Protein AF-A0A7C3CR47-F1 (afdb_monomer_lite)

Radius of gyration: 28.61 Å; chains: 1; bounding box: 60×36×91 Å

pLDDT: mean 72.17, std 20.51, range [34.38, 95.25]

Foldseek 3Di:
DDPVVLLQQDALVLLCVVVVHDADPQQFACDPLDDDPDGQKHADRVNSWIAGCDPPGPCHPHIAHPLNSQLSNVVVVPDPPVVSSVVSVVVSVVSSDVPQGDRDDVDDDDDDDDVCVCVVVVLVVVVLVVQLVVCVVDPVNVVVCVVVVHDSVPFSKGWAQVVLQVDPPPDVSSVVPVPDPPPQDHGFIFHDDPPDTDTPDPVVVVVVVVVVVVVVVPDDDD

Secondary structure (DSSP, 8-state):
--HHHHHHH--HHHHHHHTT----TTSEE--TTS--SS--EEEETTTTEEEE--TTSTTTTSPEEHHHHHHHHTTGGGS-HHHHHHHHHHHHHHHS-TTT-----TT------SSHHHHHHHHHHHHHHHHHHHHHH-HHHHHHHHHTT--TTTS----B-SGGGT-S---HHHHHHHSSS----SSEE--EETTEE--EESHHHHHHHHHHHHHHTTPPP-

Structure (mmCIF, N/CA/C/O backbone):
data_AF-A0A7C3CR47-F1
#
_entry.id   AF-A0A7C3CR47-F1
#
loop_
_atom_site.group_PDB
_atom_site.id
_atom_site.type_symbol
_atom_site.label_atom_id
_atom_site.label_alt_id
_atom_site.label_comp_id
_atom_site.label_asym_id
_atom_site.label_entity_id
_atom_site.label_seq_id
_atom_site.pdbx_PDB_ins_code
_atom_site.Cartn_x
_atom_site.Car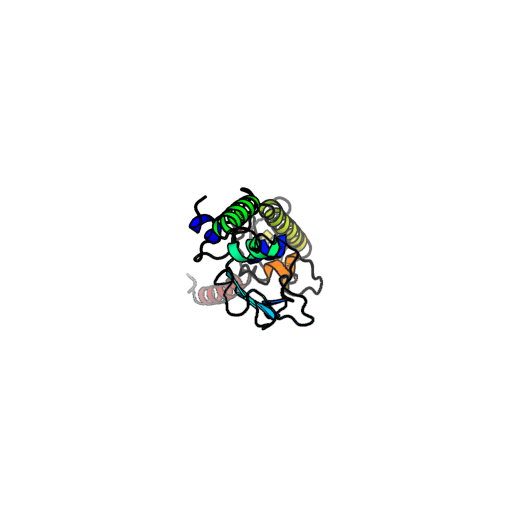tn_y
_atom_site.Cartn_z
_atom_site.occupancy
_atom_site.B_iso_or_equiv
_atom_site.auth_seq_id
_atom_site.auth_comp_id
_atom_site.auth_asym_id
_atom_site.auth_atom_id
_atom_site.pdbx_PDB_model_num
ATOM 1 N N . MET A 1 1 ? 18.722 14.048 6.060 1.00 67.50 1 MET A N 1
ATOM 2 C CA . MET A 1 1 ? 18.036 12.795 5.708 1.00 67.50 1 MET A CA 1
ATOM 3 C C . MET A 1 1 ? 18.932 11.926 4.851 1.00 67.50 1 MET A C 1
ATOM 5 O O . MET A 1 1 ? 19.177 12.277 3.690 1.00 67.50 1 MET A O 1
ATOM 9 N N . GLU A 1 2 ? 19.438 10.852 5.448 1.00 82.94 2 GLU A N 1
ATOM 10 C CA . GLU A 1 2 ? 20.172 9.770 4.785 1.00 82.94 2 GLU A CA 1
ATOM 11 C C . GLU A 1 2 ? 19.207 8.847 4.007 1.00 82.94 2 GLU A C 1
ATOM 13 O O . GLU A 1 2 ? 17.996 8.867 4.228 1.00 82.94 2 GLU A O 1
ATOM 18 N N . ILE A 1 3 ? 19.715 8.031 3.076 1.00 83.94 3 ILE A N 1
ATOM 19 C CA . ILE A 1 3 ? 18.892 7.137 2.237 1.00 83.94 3 ILE A CA 1
ATOM 20 C C . ILE A 1 3 ? 18.102 6.131 3.090 1.00 83.94 3 ILE A C 1
ATOM 22 O O . ILE A 1 3 ? 16.948 5.838 2.775 1.00 83.94 3 ILE A O 1
ATOM 26 N N . GLN A 1 4 ? 18.696 5.618 4.171 1.00 85.62 4 GLN A N 1
ATOM 27 C CA . GLN A 1 4 ? 18.036 4.673 5.078 1.00 85.62 4 GLN A CA 1
ATOM 28 C C . GLN A 1 4 ? 16.835 5.309 5.790 1.00 85.62 4 GLN A C 1
ATOM 30 O O . GLN A 1 4 ? 15.751 4.731 5.806 1.00 85.62 4 GLN A O 1
ATOM 35 N N . GLU A 1 5 ? 16.997 6.534 6.288 1.00 84.75 5 GLU A N 1
ATOM 36 C CA . GLU A 1 5 ? 15.933 7.289 6.960 1.00 84.75 5 GLU A CA 1
ATOM 37 C C . GLU A 1 5 ? 14.760 7.570 6.012 1.00 84.75 5 GLU A C 1
ATOM 39 O O . GLU A 1 5 ? 13.598 7.463 6.396 1.00 84.75 5 GLU A O 1
ATOM 44 N N . ILE A 1 6 ? 15.049 7.880 4.743 1.00 85.31 6 ILE A N 1
ATOM 45 C CA . ILE A 1 6 ? 14.014 8.086 3.718 1.00 85.31 6 ILE A CA 1
ATOM 46 C C . ILE A 1 6 ? 13.200 6.808 3.520 1.00 85.31 6 ILE A C 1
ATOM 48 O O . ILE A 1 6 ? 11.976 6.881 3.467 1.00 85.31 6 ILE A O 1
ATOM 52 N N . LYS A 1 7 ? 13.851 5.641 3.447 1.00 83.75 7 LYS A N 1
ATOM 53 C CA . LYS A 1 7 ? 13.156 4.353 3.284 1.00 83.75 7 LYS A CA 1
ATOM 54 C C . LYS A 1 7 ? 12.318 3.962 4.508 1.00 83.75 7 LYS A C 1
ATOM 56 O O . LYS A 1 7 ? 11.315 3.279 4.342 1.00 83.75 7 LYS A O 1
ATOM 61 N N . GLN A 1 8 ? 12.706 4.387 5.711 1.00 85.56 8 GLN A N 1
ATOM 62 C CA . GLN A 1 8 ? 11.933 4.151 6.938 1.00 85.56 8 GLN A CA 1
ATOM 63 C C . GLN A 1 8 ? 10.713 5.074 7.044 1.00 85.56 8 GLN A C 1
ATOM 65 O O . GLN A 1 8 ? 9.645 4.658 7.485 1.00 85.56 8 GLN A O 1
ATOM 70 N N . CYS A 1 9 ? 10.866 6.328 6.625 1.00 86.25 9 CYS A N 1
ATOM 71 C CA . CYS A 1 9 ? 9.808 7.331 6.684 1.00 86.25 9 CYS A CA 1
ATOM 72 C C . CYS A 1 9 ? 8.795 7.200 5.537 1.00 86.25 9 CYS A C 1
ATOM 74 O O . CYS A 1 9 ? 7.604 7.448 5.726 1.00 86.25 9 CYS A O 1
ATOM 76 N N . LEU A 1 10 ? 9.253 6.838 4.338 1.00 88.19 10 LEU A N 1
ATOM 77 C CA . LEU A 1 10 ? 8.426 6.821 3.139 1.00 88.19 10 LEU A CA 1
ATOM 78 C C . LEU A 1 10 ? 7.853 5.428 2.885 1.00 88.19 10 LEU A C 1
ATOM 80 O O . LEU A 1 10 ? 8.532 4.526 2.396 1.00 88.19 10 LEU A O 1
ATOM 84 N N . THR A 1 11 ? 6.562 5.268 3.160 1.00 91.06 11 THR A N 1
ATOM 85 C CA . THR A 1 11 ? 5.857 4.018 2.864 1.00 91.06 11 THR A CA 1
ATOM 86 C C . THR A 1 11 ? 5.361 3.977 1.422 1.00 91.06 11 THR A C 1
ATOM 88 O O . THR A 1 11 ? 4.952 4.989 0.849 1.00 91.06 11 THR A O 1
ATOM 91 N N . MET A 1 12 ? 5.284 2.771 0.849 1.00 91.69 12 MET A N 1
ATOM 92 C CA . MET A 1 12 ? 4.697 2.572 -0.484 1.00 91.69 12 MET A CA 1
ATOM 93 C C . MET A 1 12 ? 3.240 3.068 -0.565 1.00 91.69 12 MET A C 1
ATOM 95 O O . MET A 1 12 ? 2.808 3.566 -1.598 1.00 91.69 12 MET A O 1
ATOM 99 N N . ALA A 1 13 ? 2.477 2.990 0.531 1.00 90.00 13 ALA A N 1
ATOM 100 C CA . ALA A 1 13 ? 1.103 3.491 0.577 1.00 90.00 13 ALA A CA 1
ATOM 101 C C . ALA A 1 13 ? 1.021 5.014 0.374 1.00 90.00 13 ALA A C 1
ATOM 103 O O . ALA A 1 13 ? 0.142 5.481 -0.349 1.00 90.00 13 ALA A O 1
ATOM 104 N N . MET A 1 14 ? 1.945 5.777 0.968 1.00 90.25 14 MET A N 1
ATOM 105 C CA . MET A 1 14 ? 2.011 7.232 0.787 1.00 90.25 14 MET A CA 1
ATOM 106 C C . MET A 1 14 ? 2.329 7.600 -0.658 1.00 90.25 14 MET A C 1
ATOM 108 O O . MET A 1 14 ? 1.690 8.484 -1.221 1.00 90.25 14 MET A O 1
ATOM 112 N N . VAL A 1 15 ? 3.275 6.888 -1.272 1.00 91.81 15 VAL A N 1
ATOM 113 C CA . VAL A 1 15 ? 3.660 7.126 -2.667 1.00 91.81 15 VAL A CA 1
ATOM 114 C C . VAL A 1 15 ? 2.510 6.812 -3.619 1.00 91.81 15 VAL A C 1
ATOM 116 O O . VAL A 1 15 ? 2.176 7.636 -4.464 1.00 91.81 15 VAL A O 1
ATOM 119 N N . LEU A 1 16 ? 1.833 5.674 -3.442 1.00 92.12 16 LEU A N 1
ATOM 120 C CA . LEU A 1 16 ? 0.652 5.343 -4.244 1.00 92.12 16 LEU A CA 1
ATOM 121 C C . LEU A 1 16 ? -0.457 6.390 -4.084 1.00 92.12 16 LEU A C 1
ATOM 123 O O . LEU A 1 16 ? -1.048 6.805 -5.078 1.00 92.12 16 LEU A O 1
ATOM 127 N N . HIS A 1 17 ? -0.701 6.862 -2.858 1.00 90.19 17 HIS A N 1
ATOM 128 C CA . HIS A 1 17 ? -1.682 7.913 -2.599 1.00 90.19 17 HIS A CA 1
ATOM 129 C C . HIS A 1 17 ? -1.316 9.236 -3.286 1.00 90.19 17 HIS A C 1
ATOM 131 O O . HIS A 1 17 ? -2.188 9.865 -3.881 1.00 90.19 17 HIS A O 1
ATOM 137 N N . TYR A 1 18 ? -0.040 9.634 -3.249 1.00 90.56 18 TYR A N 1
ATOM 138 C CA . TYR A 1 18 ? 0.451 10.843 -3.916 1.00 90.56 18 TYR A CA 1
ATOM 139 C C . TYR A 1 18 ? 0.194 10.812 -5.427 1.00 90.56 18 TYR A C 1
ATOM 141 O O . TYR A 1 18 ? -0.281 11.793 -5.992 1.00 90.56 18 TYR A O 1
ATOM 149 N N . TYR A 1 19 ? 0.427 9.663 -6.062 1.00 90.00 19 TYR A N 1
ATOM 150 C CA . TYR A 1 19 ? 0.176 9.471 -7.491 1.00 90.00 19 TYR A CA 1
ATOM 151 C C . TYR A 1 19 ? -1.278 9.091 -7.826 1.00 90.00 19 TYR A C 1
ATOM 153 O O . TYR A 1 19 ? -1.588 8.809 -8.981 1.00 90.00 19 TYR A O 1
ATOM 161 N N . GLY A 1 20 ? -2.188 9.068 -6.844 1.00 89.62 20 GLY A N 1
ATOM 162 C CA . GLY A 1 20 ? -3.601 8.739 -7.061 1.00 89.62 20 GLY A CA 1
ATOM 163 C C . GLY A 1 20 ? -3.865 7.277 -7.444 1.00 89.62 20 GLY A C 1
ATOM 164 O O . GLY A 1 20 ? -4.945 6.952 -7.939 1.00 89.62 20 GLY A O 1
ATOM 165 N N . LEU A 1 21 ? -2.905 6.383 -7.204 1.00 91.44 21 LEU A N 1
ATOM 166 C CA . LEU A 1 21 ? -2.987 4.969 -7.544 1.00 91.44 21 LEU A CA 1
ATOM 167 C C . LEU A 1 21 ? -3.658 4.186 -6.416 1.00 91.44 21 LEU A C 1
ATOM 169 O O . LEU A 1 21 ? -3.231 4.222 -5.259 1.00 91.44 21 LEU A O 1
ATOM 173 N N . LYS A 1 22 ? -4.712 3.442 -6.756 1.00 89.94 22 LYS A N 1
ATOM 174 C CA . LYS A 1 22 ? -5.466 2.625 -5.802 1.00 89.94 22 LYS A CA 1
ATOM 175 C C . LYS A 1 22 ? -5.354 1.149 -6.175 1.00 89.94 22 LYS A C 1
ATOM 177 O O . LYS A 1 22 ? -5.854 0.770 -7.229 1.00 89.94 22 LYS A O 1
ATOM 182 N N . PRO A 1 23 ? -4.704 0.326 -5.338 1.00 91.62 23 PRO A N 1
ATOM 183 C CA . PRO A 1 23 ? -4.677 -1.108 -5.550 1.00 91.62 23 PRO A CA 1
ATOM 184 C C . PRO A 1 23 ? -6.007 -1.767 -5.168 1.00 91.62 23 PRO A C 1
ATOM 186 O O . PRO A 1 23 ? -6.721 -1.305 -4.274 1.00 91.62 23 PRO A O 1
ATOM 189 N N . ASP A 1 24 ? -6.294 -2.887 -5.822 1.00 90.81 24 ASP A N 1
ATOM 190 C CA . ASP A 1 24 ? -7.465 -3.725 -5.575 1.00 90.81 24 ASP A CA 1
ATOM 191 C C . ASP A 1 24 ? -7.368 -4.505 -4.252 1.00 90.81 24 ASP A C 1
ATOM 193 O O . ASP A 1 24 ? -6.356 -4.488 -3.549 1.00 90.81 24 ASP A O 1
ATOM 197 N N . LYS A 1 25 ? -8.410 -5.291 -3.938 1.00 89.38 25 LYS A N 1
ATOM 198 C CA . LYS A 1 25 ? -8.461 -6.191 -2.764 1.00 89.38 25 LYS A CA 1
ATOM 199 C C . LYS A 1 25 ? -7.262 -7.145 -2.674 1.00 89.38 25 LYS A C 1
ATOM 201 O O . LYS A 1 25 ? -6.841 -7.492 -1.577 1.00 89.38 25 LYS A O 1
ATOM 206 N N . ASN A 1 26 ? -6.703 -7.533 -3.821 1.00 91.56 26 ASN A N 1
ATOM 207 C CA . ASN A 1 26 ? -5.542 -8.422 -3.922 1.00 91.56 26 ASN A CA 1
ATOM 208 C C . ASN A 1 26 ? -4.204 -7.665 -3.972 1.00 91.56 26 ASN A C 1
ATOM 210 O O . ASN A 1 26 ? -3.169 -8.263 -4.257 1.00 91.56 26 ASN A O 1
ATOM 214 N N . LEU A 1 27 ? -4.214 -6.355 -3.715 1.00 92.81 27 LEU A N 1
ATOM 215 C CA . LEU A 1 27 ? -3.045 -5.478 -3.763 1.00 92.81 27 LEU A CA 1
ATOM 216 C C . LEU A 1 27 ? -2.383 -5.407 -5.147 1.00 92.81 27 LEU A C 1
ATOM 218 O O . LEU A 1 27 ? -1.162 -5.289 -5.262 1.00 92.81 27 LEU A O 1
ATOM 222 N N . ARG A 1 28 ? -3.203 -5.492 -6.198 1.00 93.12 28 ARG A N 1
ATOM 223 C CA . ARG A 1 28 ? -2.780 -5.365 -7.594 1.00 93.12 28 ARG A CA 1
ATOM 224 C C . ARG A 1 28 ? -3.331 -4.091 -8.213 1.00 93.12 28 ARG A C 1
ATOM 226 O O . ARG A 1 28 ? -4.396 -3.636 -7.808 1.00 93.12 28 ARG A O 1
ATOM 233 N N . LEU A 1 29 ? -2.616 -3.538 -9.183 1.00 93.69 29 LEU A N 1
ATOM 234 C CA . LEU A 1 29 ? -3.087 -2.446 -10.032 1.00 93.69 29 LEU A CA 1
ATOM 235 C C . LEU A 1 29 ? -2.508 -2.573 -11.444 1.00 93.69 29 LEU A C 1
ATOM 237 O O . LEU A 1 29 ? -1.549 -3.316 -11.675 1.00 93.69 29 LEU A O 1
ATOM 241 N N . ASN A 1 30 ? -3.086 -1.833 -12.387 1.00 93.56 30 ASN A N 1
ATOM 242 C CA . ASN A 1 30 ? -2.499 -1.667 -13.713 1.00 93.56 30 ASN A CA 1
ATOM 243 C C . ASN A 1 30 ? -1.173 -0.921 -13.562 1.00 93.56 30 ASN A C 1
ATOM 245 O O . ASN A 1 30 ? -1.102 0.093 -12.869 1.00 93.56 30 ASN A O 1
ATOM 249 N N . CYS A 1 31 ? -0.110 -1.453 -14.155 1.00 92.88 31 CYS A N 1
ATOM 250 C CA . CYS A 1 31 ? 1.214 -0.866 -14.021 1.00 92.88 31 CYS A CA 1
ATOM 251 C C . CYS A 1 31 ? 1.235 0.554 -14.615 1.00 92.88 31 CYS A C 1
ATOM 253 O O . CYS A 1 31 ? 0.783 0.727 -15.740 1.00 92.88 31 CYS A O 1
ATOM 255 N N . PRO A 1 32 ? 1.785 1.564 -13.921 1.00 91.56 32 PRO A N 1
ATOM 256 C CA . PRO A 1 32 ? 1.919 2.906 -14.486 1.00 91.56 32 PRO A CA 1
ATOM 257 C C . PRO A 1 32 ? 3.111 3.033 -15.453 1.00 91.56 32 PRO A C 1
ATOM 259 O O . PRO A 1 32 ? 3.280 4.066 -16.089 1.00 91.56 32 PRO A O 1
ATOM 262 N N . PHE A 1 33 ? 3.969 2.010 -15.548 1.00 90.94 33 PHE A N 1
ATOM 263 C CA . PHE A 1 33 ? 5.209 2.054 -16.336 1.00 90.94 33 PHE A CA 1
ATOM 264 C C . PHE A 1 33 ? 5.059 1.512 -17.763 1.00 90.94 33 PHE A C 1
ATOM 266 O O . PHE A 1 33 ? 5.997 1.612 -18.558 1.00 90.94 33 PHE A O 1
ATOM 273 N N . HIS A 1 34 ? 3.919 0.902 -18.080 1.00 89.62 34 HIS A N 1
ATOM 274 C CA . HIS A 1 34 ? 3.568 0.421 -19.414 1.00 89.62 34 HIS A CA 1
ATOM 275 C C . HIS A 1 34 ? 2.048 0.357 -19.546 1.00 89.62 34 HIS A C 1
ATOM 277 O O . HIS A 1 34 ? 1.350 0.180 -18.551 1.00 89.62 34 HIS A O 1
ATOM 283 N N . ASP A 1 35 ? 1.540 0.442 -20.770 1.00 89.31 35 ASP A N 1
ATOM 284 C CA . ASP A 1 35 ? 0.105 0.311 -21.005 1.00 89.31 35 ASP A CA 1
ATOM 285 C C . ASP A 1 35 ? -0.323 -1.156 -20.883 1.00 89.31 35 ASP A C 1
ATOM 287 O O . ASP A 1 35 ? 0.049 -2.007 -21.695 1.00 89.31 35 ASP A O 1
ATOM 291 N N . ASP A 1 36 ? -1.117 -1.452 -19.854 1.00 86.62 36 ASP A N 1
ATOM 292 C CA . ASP A 1 36 ? -1.726 -2.762 -19.630 1.00 86.62 36 ASP A CA 1
ATOM 293 C C . ASP A 1 36 ? -3.241 -2.636 -19.483 1.00 86.62 36 ASP A C 1
ATOM 295 O O . ASP A 1 36 ? -3.759 -1.689 -18.884 1.00 86.62 36 ASP A O 1
ATOM 299 N N . LYS A 1 37 ? -3.962 -3.635 -19.991 1.00 86.75 37 LYS A N 1
ATOM 300 C CA . LYS A 1 37 ? -5.409 -3.763 -19.773 1.00 86.75 37 LYS A CA 1
ATOM 301 C C . LYS A 1 37 ? -5.718 -4.499 -18.472 1.00 86.75 37 LYS A C 1
ATOM 303 O O . LYS A 1 37 ? -6.813 -4.346 -17.936 1.00 86.75 37 LYS A O 1
ATOM 308 N N . THR A 1 38 ? -4.776 -5.299 -17.979 1.00 89.81 38 THR A N 1
ATOM 309 C CA . THR A 1 38 ? -4.947 -6.138 -16.791 1.00 89.81 38 THR A CA 1
ATOM 310 C C . THR A 1 38 ? -4.042 -5.682 -15.646 1.00 89.81 38 THR A C 1
ATOM 312 O O . THR A 1 38 ? -2.955 -5.155 -15.890 1.00 89.81 38 THR A O 1
ATOM 315 N N . PRO A 1 39 ? -4.452 -5.887 -14.382 1.00 92.62 39 PRO A N 1
ATOM 316 C CA . PRO A 1 39 ? -3.649 -5.481 -13.238 1.00 92.62 39 PRO A CA 1
ATOM 317 C C . PRO A 1 39 ? -2.423 -6.391 -13.089 1.00 92.62 39 PRO A C 1
ATOM 319 O O . PRO A 1 39 ? -2.495 -7.485 -12.524 1.00 92.62 39 PRO A O 1
ATOM 322 N N . SER A 1 40 ? -1.289 -5.926 -13.612 1.00 92.81 40 SER A N 1
ATOM 323 C CA . SER A 1 40 ? -0.027 -6.669 -13.686 1.00 92.81 40 SER A CA 1
ATOM 324 C C . SER A 1 40 ? 0.974 -6.316 -12.579 1.00 92.81 40 SER A C 1
ATOM 326 O O . SER A 1 40 ? 1.949 -7.046 -12.381 1.00 92.81 40 SER A O 1
ATOM 328 N N . LEU A 1 41 ? 0.771 -5.199 -11.870 1.00 94.38 41 LEU A N 1
ATOM 329 C CA . LEU A 1 41 ? 1.660 -4.725 -10.810 1.00 94.38 41 LEU A CA 1
ATOM 330 C C . LEU A 1 41 ? 1.122 -5.150 -9.442 1.00 94.38 41 LEU A C 1
ATOM 332 O O . LEU A 1 41 ? 0.015 -4.778 -9.061 1.00 94.38 41 LEU A O 1
ATOM 336 N N . GLN A 1 42 ? 1.925 -5.891 -8.685 1.00 94.88 42 GLN A N 1
ATOM 337 C CA . GLN A 1 42 ? 1.633 -6.311 -7.316 1.00 94.88 42 GLN A CA 1
ATOM 338 C C . GLN A 1 42 ? 2.411 -5.452 -6.321 1.00 94.88 42 GLN A C 1
ATOM 340 O O . GLN A 1 42 ? 3.621 -5.256 -6.460 1.00 94.88 42 GLN A O 1
ATOM 345 N N . VAL A 1 43 ? 1.719 -4.981 -5.288 1.00 95.19 43 VAL A N 1
ATOM 346 C CA . VAL A 1 43 ? 2.297 -4.177 -4.209 1.00 95.19 43 VAL A CA 1
ATOM 347 C C . VAL A 1 43 ? 2.463 -5.029 -2.954 1.00 95.19 43 VAL A C 1
ATOM 349 O O . VAL A 1 43 ? 1.534 -5.723 -2.533 1.00 95.19 43 VAL A O 1
ATOM 352 N N . TYR A 1 44 ? 3.634 -4.931 -2.323 1.00 94.62 44 TYR A N 1
ATOM 353 C CA . TYR A 1 44 ? 3.961 -5.588 -1.063 1.00 94.62 44 TYR A CA 1
ATOM 354 C C . TYR A 1 44 ? 4.193 -4.545 0.032 1.00 94.62 44 TYR A C 1
ATOM 356 O O . TYR A 1 44 ? 5.259 -3.941 0.140 1.00 94.62 44 TYR A O 1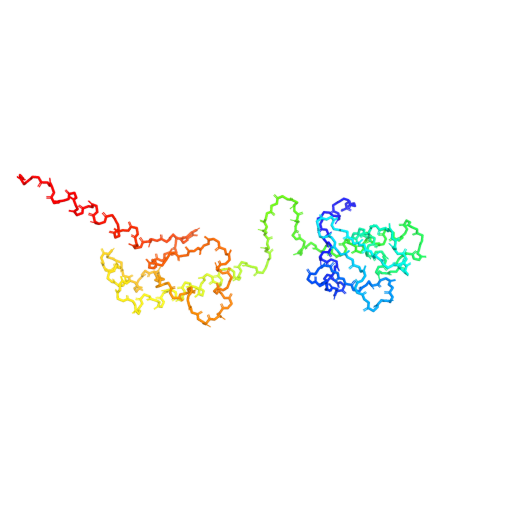
ATOM 364 N N . TYR A 1 45 ? 3.198 -4.340 0.897 1.00 91.75 45 TYR A N 1
ATOM 365 C CA . TYR A 1 45 ? 3.305 -3.341 1.967 1.00 91.75 45 TYR A CA 1
ATOM 366 C C . TYR A 1 45 ? 4.292 -3.705 3.072 1.00 91.75 45 TYR A C 1
ATOM 368 O O . TYR A 1 45 ? 4.808 -2.801 3.710 1.00 91.75 45 TYR A O 1
ATOM 376 N N . LYS A 1 46 ? 4.563 -4.997 3.299 1.00 90.12 46 LYS A N 1
ATOM 377 C CA . LYS A 1 46 ? 5.495 -5.437 4.351 1.00 90.12 46 LYS A CA 1
ATOM 378 C C . LYS A 1 46 ? 6.942 -5.060 4.038 1.00 90.12 46 LYS A C 1
ATOM 380 O O . LYS A 1 46 ? 7.680 -4.680 4.932 1.00 90.12 46 LYS A O 1
ATOM 385 N N . THR A 1 47 ? 7.330 -5.188 2.775 1.00 90.75 47 THR A N 1
ATOM 386 C CA . THR A 1 47 ? 8.682 -4.893 2.285 1.00 90.75 47 THR A CA 1
ATOM 387 C C . THR A 1 47 ? 8.781 -3.506 1.656 1.00 90.75 47 THR A C 1
ATOM 389 O O . THR A 1 47 ? 9.873 -3.084 1.304 1.00 90.75 47 THR A O 1
ATOM 392 N N . HIS A 1 48 ? 7.652 -2.803 1.500 1.00 92.12 48 HIS A N 1
ATOM 393 C CA . HIS A 1 48 ? 7.537 -1.547 0.755 1.00 92.12 48 HIS A CA 1
ATOM 394 C C . HIS A 1 48 ? 8.119 -1.629 -0.665 1.00 92.12 48 HIS A C 1
ATOM 396 O O . HIS A 1 48 ? 8.733 -0.684 -1.156 1.00 92.12 48 HIS A O 1
ATOM 402 N N . THR A 1 49 ? 7.880 -2.756 -1.337 1.00 93.56 49 THR A N 1
ATOM 403 C CA . THR A 1 49 ? 8.307 -2.998 -2.719 1.00 93.56 49 THR A CA 1
ATOM 404 C C . THR A 1 49 ? 7.112 -3.261 -3.625 1.00 93.56 49 THR A C 1
ATOM 406 O O . THR A 1 49 ? 6.026 -3.636 -3.168 1.00 93.56 49 THR A O 1
ATOM 409 N N . CYS A 1 50 ? 7.292 -3.077 -4.928 1.00 94.25 50 CYS A N 1
ATOM 410 C CA . CYS A 1 50 ? 6.335 -3.524 -5.933 1.00 94.25 50 CYS A CA 1
ATOM 411 C C . CYS A 1 50 ? 7.029 -4.321 -7.037 1.00 94.25 50 CYS A C 1
ATOM 413 O O . CYS A 1 50 ? 8.242 -4.236 -7.237 1.00 94.25 50 CYS A O 1
ATOM 415 N N . TYR A 1 51 ? 6.252 -5.158 -7.714 1.00 95.25 51 TYR A N 1
ATOM 416 C CA . TYR A 1 51 ? 6.753 -6.048 -8.749 1.00 95.25 51 TYR A CA 1
ATOM 417 C C . TYR A 1 51 ? 5.741 -6.154 -9.881 1.00 95.25 51 TYR A C 1
ATOM 419 O O . TYR A 1 51 ? 4.557 -6.400 -9.637 1.00 95.25 51 TYR A O 1
ATOM 427 N N . CYS A 1 52 ? 6.203 -5.971 -11.115 1.00 94.06 52 CYS A N 1
ATOM 428 C CA . CYS A 1 52 ? 5.374 -6.110 -12.303 1.00 94.06 52 CYS A CA 1
ATOM 429 C C . CYS A 1 52 ? 5.594 -7.483 -12.942 1.00 94.06 52 CYS A C 1
ATOM 431 O O . CYS A 1 52 ? 6.719 -7.828 -13.299 1.00 94.06 52 CYS A O 1
ATOM 433 N N . PHE A 1 53 ? 4.513 -8.244 -13.116 1.00 92.31 53 PHE A N 1
ATOM 434 C CA . PHE A 1 53 ? 4.535 -9.582 -13.719 1.00 92.31 53 PHE A CA 1
ATOM 435 C C . PHE A 1 53 ? 4.409 -9.579 -15.249 1.00 92.31 53 PHE A C 1
ATOM 437 O O . PHE A 1 53 ? 4.394 -10.642 -15.862 1.00 92.31 53 PHE A O 1
ATOM 444 N N . SER A 1 54 ? 4.290 -8.408 -15.876 1.00 90.88 54 SER A N 1
ATOM 445 C CA . SER A 1 54 ? 4.179 -8.310 -17.333 1.00 90.88 54 SER A CA 1
ATOM 446 C C . SER A 1 54 ? 5.560 -8.299 -17.980 1.00 90.88 54 SER A C 1
ATOM 448 O O . SER A 1 54 ? 6.416 -7.498 -17.601 1.00 90.88 54 SER A O 1
ATOM 450 N N . THR A 1 55 ? 5.762 -9.139 -18.994 1.00 89.44 55 THR A N 1
ATOM 451 C CA . THR A 1 55 ? 7.007 -9.209 -19.782 1.00 89.44 55 THR A CA 1
ATOM 452 C C . THR A 1 55 ? 7.264 -7.947 -20.600 1.00 89.44 55 THR A C 1
ATOM 454 O O . THR A 1 55 ? 8.405 -7.668 -20.954 1.00 89.44 55 THR A O 1
ATOM 457 N N . ASN A 1 56 ? 6.218 -7.164 -20.878 1.00 88.44 56 ASN A N 1
ATOM 458 C CA . ASN A 1 56 ? 6.307 -5.920 -21.647 1.00 88.44 56 ASN A CA 1
ATOM 459 C C . ASN A 1 56 ? 6.734 -4.721 -20.786 1.00 88.44 56 ASN A C 1
ATOM 461 O O . ASN A 1 56 ? 6.873 -3.606 -21.288 1.00 88.44 56 ASN A O 1
ATOM 465 N N . CYS A 1 57 ? 6.930 -4.929 -19.483 1.00 89.19 57 CYS A N 1
ATOM 466 C CA . CYS A 1 57 ? 7.335 -3.874 -18.576 1.00 89.19 57 CYS A CA 1
ATOM 467 C C . CYS A 1 57 ? 8.859 -3.717 -18.562 1.00 89.19 57 CYS A C 1
ATOM 469 O O . CYS A 1 57 ? 9.595 -4.688 -18.397 1.00 89.19 57 CYS A O 1
ATOM 471 N N . LYS A 1 58 ? 9.352 -2.476 -18.620 1.00 85.50 58 LYS A N 1
ATOM 472 C CA . LYS A 1 58 ? 10.792 -2.174 -18.486 1.00 85.50 58 LYS A CA 1
ATOM 473 C C . LYS A 1 58 ? 11.387 -2.657 -17.160 1.00 85.50 58 LYS A C 1
ATOM 475 O O . LYS A 1 58 ? 12.584 -2.915 -17.064 1.00 85.50 58 LYS A O 1
ATOM 480 N N . THR A 1 59 ? 10.550 -2.750 -16.132 1.00 86.94 59 THR A N 1
ATOM 481 C CA . THR A 1 59 ? 10.929 -3.156 -14.777 1.00 86.94 59 THR A CA 1
ATOM 482 C C . THR A 1 59 ? 10.648 -4.633 -14.499 1.00 86.94 59 THR A C 1
ATOM 484 O O . THR A 1 59 ? 10.757 -5.078 -13.356 1.00 86.94 59 THR A O 1
ATOM 487 N N . HIS A 1 60 ? 10.313 -5.412 -15.532 1.00 87.06 60 HIS A N 1
ATOM 488 C CA . HIS A 1 60 ? 10.090 -6.847 -15.412 1.00 87.06 60 HIS A CA 1
ATOM 489 C C . HIS A 1 60 ? 11.295 -7.555 -14.771 1.00 87.06 60 HIS A C 1
ATOM 491 O O . HIS A 1 60 ? 12.454 -7.234 -15.046 1.00 87.06 60 HIS A O 1
ATOM 497 N N . GLY A 1 61 ? 11.028 -8.527 -13.896 1.00 82.88 61 GL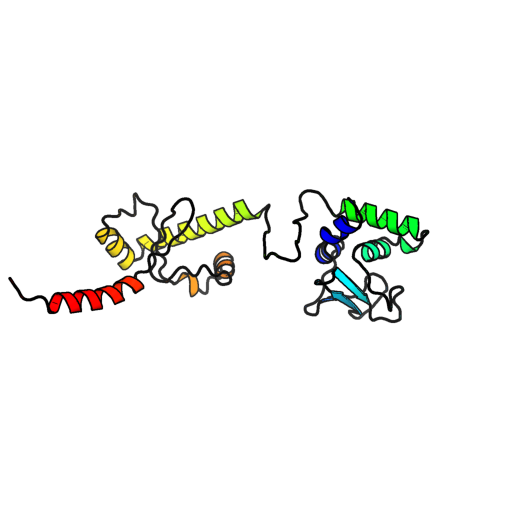Y A N 1
ATOM 498 C CA . GLY A 1 61 ? 12.083 -9.303 -13.242 1.00 82.88 61 GLY A CA 1
ATOM 499 C C . GLY A 1 61 ? 12.770 -8.605 -12.065 1.00 82.88 61 GLY A C 1
ATOM 500 O O . GLY A 1 61 ? 13.577 -9.244 -11.393 1.00 82.88 61 GLY A O 1
ATOM 501 N N . LYS A 1 62 ? 12.458 -7.335 -11.771 1.00 89.75 62 LYS A N 1
ATOM 502 C CA . LYS A 1 62 ? 13.095 -6.569 -10.688 1.00 89.75 62 LYS A CA 1
ATOM 503 C C . LYS A 1 62 ? 12.073 -6.131 -9.644 1.00 89.75 62 LYS A C 1
ATOM 505 O O . LYS A 1 62 ? 11.012 -5.612 -9.977 1.00 89.75 62 LYS A O 1
ATOM 510 N N . ALA A 1 63 ? 12.409 -6.323 -8.370 1.00 91.50 63 ALA A N 1
ATOM 511 C CA . ALA A 1 63 ? 11.671 -5.704 -7.275 1.00 91.50 63 ALA A CA 1
ATOM 512 C C . ALA A 1 63 ? 12.006 -4.210 -7.236 1.00 91.50 63 ALA A C 1
ATOM 514 O O . ALA A 1 63 ? 13.178 -3.835 -7.240 1.00 91.50 63 ALA A O 1
ATOM 515 N N . ILE A 1 64 ? 10.975 -3.373 -7.238 1.00 93.06 64 ILE A N 1
ATOM 516 C CA . ILE A 1 64 ? 11.098 -1.920 -7.277 1.00 93.06 64 ILE A CA 1
ATOM 517 C C . ILE A 1 64 ? 10.871 -1.396 -5.861 1.00 93.06 64 ILE A C 1
ATOM 519 O O . ILE A 1 64 ? 9.805 -1.609 -5.274 1.00 93.06 64 ILE A O 1
ATOM 523 N N . ASP A 1 65 ? 11.873 -0.708 -5.325 1.00 92.94 65 ASP A N 1
ATOM 524 C CA . ASP A 1 65 ? 11.775 0.003 -4.053 1.00 92.94 65 ASP A CA 1
ATOM 525 C C . ASP A 1 65 ? 10.991 1.312 -4.214 1.00 92.94 65 ASP A C 1
ATOM 527 O O . ASP A 1 65 ? 10.811 1.830 -5.312 1.00 92.94 65 ASP A O 1
ATOM 531 N N . VAL A 1 66 ? 10.594 1.922 -3.099 1.00 93.00 66 VAL A N 1
ATOM 532 C CA . VAL A 1 66 ? 9.880 3.210 -3.081 1.00 93.00 66 VAL A CA 1
ATOM 533 C C . VAL A 1 66 ? 10.608 4.325 -3.858 1.00 93.00 66 VAL A C 1
ATOM 535 O O . VAL A 1 66 ? 9.978 5.108 -4.564 1.00 93.00 66 VAL A O 1
ATOM 538 N N . ILE A 1 67 ? 11.941 4.388 -3.759 1.00 92.81 67 ILE A N 1
ATOM 539 C CA . ILE A 1 67 ? 12.757 5.392 -4.468 1.00 92.81 67 ILE A CA 1
ATOM 540 C C . ILE A 1 67 ? 12.785 5.097 -5.970 1.00 92.81 67 ILE A C 1
ATOM 542 O O . ILE A 1 67 ? 12.615 6.004 -6.783 1.00 92.81 67 ILE A O 1
ATOM 546 N N . ASP A 1 68 ? 12.966 3.828 -6.339 1.00 92.44 68 ASP A N 1
ATOM 547 C CA . ASP A 1 68 ? 12.987 3.417 -7.740 1.00 92.44 68 ASP A CA 1
ATOM 548 C C . ASP A 1 68 ? 11.601 3.599 -8.377 1.00 92.44 68 ASP A C 1
ATOM 550 O O . ASP A 1 68 ? 11.503 3.998 -9.533 1.00 92.44 68 ASP A O 1
ATOM 554 N N . PHE A 1 69 ? 10.520 3.408 -7.616 1.00 94.06 69 PHE A N 1
ATOM 555 C CA . PHE A 1 69 ? 9.159 3.683 -8.069 1.00 94.06 69 PHE A CA 1
ATOM 556 C C . PHE A 1 69 ? 9.001 5.144 -8.500 1.00 94.06 69 PHE A C 1
ATOM 558 O O . PHE A 1 69 ? 8.539 5.405 -9.608 1.00 94.06 69 PHE A O 1
ATOM 565 N N . ILE A 1 70 ? 9.441 6.091 -7.662 1.00 93.75 70 ILE A N 1
ATOM 566 C CA . ILE A 1 70 ? 9.429 7.529 -7.982 1.00 93.75 70 ILE A CA 1
ATOM 567 C C . ILE A 1 70 ? 10.309 7.813 -9.203 1.00 93.75 70 ILE A C 1
ATOM 569 O O . ILE A 1 70 ? 9.919 8.573 -10.084 1.00 93.75 70 ILE A O 1
ATOM 573 N N . MET A 1 71 ? 11.477 7.172 -9.286 1.00 93.56 71 MET A N 1
ATOM 574 C CA . MET A 1 71 ? 12.389 7.325 -10.420 1.00 93.56 71 MET A CA 1
ATOM 575 C C . MET A 1 71 ? 11.719 6.967 -11.755 1.00 93.56 71 MET A C 1
ATOM 577 O O . MET A 1 71 ? 11.856 7.724 -12.717 1.00 93.56 71 MET A O 1
ATOM 581 N N . TYR A 1 72 ? 10.990 5.848 -11.816 1.00 92.06 72 TYR A N 1
ATOM 582 C CA . TYR A 1 72 ? 10.273 5.437 -13.028 1.00 92.06 72 TYR A CA 1
ATOM 583 C C . TYR A 1 72 ? 9.007 6.259 -13.274 1.00 92.06 72 TYR A C 1
ATOM 585 O O . TYR A 1 72 ? 8.712 6.574 -14.423 1.00 92.06 72 TYR A O 1
ATOM 593 N N . MET A 1 73 ? 8.281 6.634 -12.218 1.00 91.25 73 MET A N 1
ATOM 594 C CA . MET A 1 73 ? 7.042 7.408 -12.334 1.00 91.25 73 MET A CA 1
ATOM 595 C C . MET A 1 73 ? 7.289 8.810 -12.908 1.00 91.25 73 MET A C 1
ATOM 597 O O . MET A 1 73 ? 6.535 9.275 -13.757 1.00 91.25 73 MET A O 1
ATOM 601 N N . GLU A 1 74 ? 8.377 9.461 -12.493 1.00 91.25 74 GLU A N 1
ATOM 602 C CA . GLU A 1 74 ? 8.784 10.787 -12.985 1.00 91.25 74 GLU A CA 1
ATOM 603 C C . GLU A 1 74 ? 9.598 10.719 -14.297 1.00 91.25 74 GLU A C 1
ATOM 605 O O . GLU A 1 74 ? 9.982 11.746 -14.857 1.00 91.25 74 GLU A O 1
ATOM 610 N N . GLY A 1 75 ? 9.905 9.515 -14.798 1.00 89.38 75 GLY A N 1
ATOM 611 C CA . GLY A 1 75 ? 10.677 9.322 -16.031 1.00 89.38 75 GLY A CA 1
ATOM 612 C C . GLY A 1 75 ? 12.152 9.730 -15.928 1.00 89.38 75 GLY A C 1
ATOM 613 O O . GLY A 1 75 ? 12.769 10.115 -16.928 1.00 89.38 75 GLY A O 1
ATOM 614 N N . PHE A 1 76 ? 12.736 9.674 -14.725 1.00 89.00 76 PHE A N 1
ATOM 615 C CA . PHE A 1 76 ? 14.158 9.961 -14.509 1.00 89.00 76 PHE A CA 1
ATOM 616 C C . PHE A 1 76 ? 15.080 8.847 -15.019 1.00 89.00 76 PHE A C 1
ATOM 618 O O . PHE A 1 76 ? 16.283 9.073 -15.137 1.00 89.00 76 PHE A O 1
ATOM 625 N N . ASP A 1 77 ? 14.531 7.681 -15.367 1.00 85.44 77 ASP A N 1
ATOM 626 C CA . ASP A 1 77 ? 15.241 6.539 -15.960 1.00 85.44 77 ASP A CA 1
ATOM 627 C C . ASP A 1 77 ? 16.013 6.890 -17.243 1.00 85.44 77 ASP A C 1
ATOM 629 O O . ASP A 1 77 ? 16.973 6.209 -17.593 1.00 85.44 77 ASP A O 1
ATOM 633 N N . LYS A 1 78 ? 15.629 7.978 -17.920 1.00 87.19 78 LYS A N 1
ATOM 634 C CA . LYS A 1 78 ? 16.288 8.490 -19.133 1.00 87.19 78 LYS A CA 1
ATOM 635 C C . LYS A 1 78 ? 17.615 9.216 -18.868 1.00 87.19 78 LYS A C 1
ATOM 637 O O . LYS A 1 78 ? 18.341 9.506 -19.815 1.00 87.19 78 LYS A O 1
ATOM 642 N N . LEU A 1 79 ? 17.911 9.575 -17.616 1.00 88.38 79 LEU A N 1
ATOM 643 C CA . LEU A 1 79 ? 19.152 10.255 -17.232 1.00 88.38 79 LEU A CA 1
ATOM 644 C C . LEU A 1 79 ? 20.253 9.247 -16.871 1.00 88.38 79 LEU A C 1
ATOM 646 O O . LEU A 1 79 ? 20.027 8.043 -16.789 1.00 88.38 79 LEU A O 1
ATOM 650 N N . SER A 1 80 ? 21.465 9.747 -16.600 1.00 89.12 80 SER A N 1
ATOM 651 C CA . SER A 1 80 ? 22.505 8.917 -15.992 1.00 89.12 80 SER A CA 1
ATOM 652 C C . SER A 1 80 ? 22.023 8.345 -14.655 1.00 89.12 80 SER A C 1
ATOM 654 O O . SER A 1 80 ? 21.325 9.008 -13.884 1.00 89.12 80 SER A O 1
ATOM 656 N N . HIS A 1 81 ? 22.415 7.106 -14.362 1.00 85.56 81 HIS A N 1
ATOM 657 C CA . HIS A 1 81 ? 21.913 6.360 -13.207 1.00 85.56 81 HIS A CA 1
ATOM 658 C C . HIS A 1 81 ? 22.131 7.097 -11.869 1.00 85.56 81 HIS A C 1
ATOM 660 O O . HIS A 1 81 ? 21.242 7.103 -11.015 1.00 85.56 81 HIS A O 1
ATOM 666 N N . GLN A 1 82 ? 23.272 7.776 -11.682 1.00 88.00 82 GLN A N 1
ATOM 667 C CA . GLN A 1 82 ? 23.516 8.580 -10.477 1.00 88.00 82 GLN A CA 1
ATOM 668 C C . GLN A 1 82 ? 22.590 9.803 -10.393 1.00 88.00 82 GLN A C 1
ATOM 670 O O . GLN A 1 82 ? 22.044 10.084 -9.325 1.00 88.00 82 GLN A O 1
ATOM 675 N N . ALA A 1 83 ? 22.382 10.513 -11.505 1.00 90.25 83 ALA A N 1
ATOM 676 C CA . ALA A 1 83 ? 21.522 11.693 -11.534 1.00 90.25 83 ALA A CA 1
ATOM 677 C C . ALA A 1 83 ? 20.046 11.323 -11.325 1.00 90.25 83 ALA A C 1
ATOM 679 O O . ALA A 1 83 ? 19.338 12.016 -10.593 1.00 90.25 83 ALA A O 1
ATOM 680 N N . ALA A 1 84 ? 19.601 10.208 -11.912 1.00 91.69 84 ALA A N 1
ATOM 681 C CA . ALA A 1 84 ? 18.251 9.681 -11.752 1.00 91.69 84 ALA A CA 1
ATOM 682 C C . ALA A 1 84 ? 17.945 9.359 -10.283 1.00 91.69 84 ALA A C 1
ATOM 684 O O . ALA A 1 84 ? 16.960 9.852 -9.726 1.00 91.69 84 ALA A O 1
ATOM 685 N N . LYS A 1 85 ? 18.847 8.621 -9.620 1.00 90.38 85 LYS A N 1
ATOM 686 C CA . LYS A 1 85 ? 18.717 8.310 -8.191 1.00 90.38 85 LYS A CA 1
ATOM 687 C C . LYS A 1 85 ? 18.745 9.558 -7.321 1.00 90.38 85 LYS A C 1
ATOM 689 O O . LYS A 1 85 ? 17.929 9.677 -6.412 1.00 90.38 85 LYS A O 1
ATOM 694 N N . HIS A 1 86 ? 19.643 10.502 -7.600 1.00 91.56 86 HIS A N 1
ATOM 695 C CA . HIS A 1 86 ? 19.722 11.739 -6.826 1.00 91.56 86 HIS A CA 1
ATOM 696 C C . HIS A 1 86 ? 18.422 12.553 -6.917 1.00 91.56 86 HIS A C 1
ATOM 698 O O . HIS A 1 86 ? 17.888 12.967 -5.888 1.00 91.56 86 HIS A O 1
ATOM 704 N N . LYS A 1 87 ? 17.858 12.713 -8.121 1.00 93.19 87 LYS A N 1
ATOM 705 C CA . LYS A 1 87 ? 16.574 13.405 -8.322 1.00 93.19 87 LYS A CA 1
ATOM 706 C C . LYS A 1 87 ? 15.410 12.687 -7.643 1.00 93.19 87 LYS A C 1
ATOM 708 O O . LYS A 1 87 ? 14.612 13.339 -6.974 1.00 93.19 87 LYS A O 1
ATOM 713 N N . ALA A 1 88 ? 15.347 11.360 -7.744 1.00 93.25 88 ALA A N 1
ATOM 714 C CA . ALA A 1 88 ? 14.331 10.570 -7.052 1.00 93.25 88 ALA A CA 1
ATOM 715 C C . ALA A 1 88 ? 14.420 10.729 -5.523 1.00 93.25 88 ALA A C 1
ATOM 717 O O . ALA A 1 88 ? 13.398 10.880 -4.860 1.00 93.25 88 ALA A O 1
ATOM 718 N N . ILE A 1 89 ? 15.633 10.776 -4.959 1.00 92.62 89 ILE A N 1
ATOM 719 C CA . ILE A 1 89 ? 15.857 11.025 -3.526 1.00 92.62 89 ILE A CA 1
ATOM 720 C C . ILE A 1 89 ? 15.398 12.431 -3.124 1.00 92.62 89 ILE A C 1
ATOM 722 O O . ILE A 1 89 ? 14.778 12.586 -2.073 1.00 92.62 89 ILE A O 1
ATOM 726 N N . LEU A 1 90 ? 15.688 13.457 -3.929 1.00 91.75 90 LEU A N 1
ATOM 727 C CA . LEU A 1 90 ? 15.204 14.817 -3.667 1.00 91.75 90 LEU A CA 1
ATOM 728 C C . LEU A 1 90 ? 13.675 14.860 -3.673 1.00 91.75 90 LEU A C 1
ATOM 730 O O . LEU A 1 90 ? 13.079 15.395 -2.740 1.00 91.75 90 LEU A O 1
ATOM 734 N N . LYS A 1 91 ? 13.041 14.205 -4.651 1.00 90.69 91 LYS A N 1
ATOM 735 C CA . LYS A 1 91 ? 11.582 14.123 -4.716 1.00 90.69 91 LYS A CA 1
ATOM 736 C C . LYS A 1 91 ? 10.995 13.364 -3.528 1.00 90.69 91 LYS A C 1
ATOM 738 O O . LYS A 1 91 ? 10.044 13.827 -2.910 1.00 90.69 91 LYS A O 1
ATOM 743 N N . ALA A 1 92 ? 11.606 12.248 -3.139 1.00 90.75 92 ALA A N 1
ATOM 744 C CA . ALA A 1 92 ? 11.225 11.503 -1.945 1.00 90.75 92 ALA A CA 1
ATOM 745 C C . ALA A 1 92 ? 11.307 12.368 -0.675 1.00 90.75 92 ALA A C 1
ATOM 747 O O . ALA A 1 92 ? 10.422 12.286 0.171 1.00 90.75 92 ALA A O 1
ATOM 748 N N . LYS A 1 93 ? 12.316 13.241 -0.554 1.00 89.69 93 LYS A N 1
ATOM 749 C CA . LYS A 1 93 ? 12.407 14.204 0.556 1.00 89.69 93 LYS A CA 1
ATOM 750 C C . LYS A 1 93 ? 11.278 15.234 0.531 1.00 89.69 93 LYS A C 1
ATOM 752 O O . LYS A 1 93 ? 10.759 15.552 1.591 1.00 89.69 93 LYS A O 1
ATOM 757 N N . GLU A 1 94 ? 10.874 15.728 -0.640 1.00 88.19 94 GLU A N 1
ATOM 758 C CA . GLU A 1 94 ? 9.717 16.634 -0.759 1.00 88.19 94 GLU A CA 1
ATOM 759 C C . GLU A 1 94 ? 8.409 15.961 -0.323 1.00 88.19 94 GLU A C 1
ATOM 761 O O . GLU A 1 94 ? 7.564 16.602 0.304 1.00 88.19 94 GLU A O 1
ATOM 766 N N . LEU A 1 95 ? 8.253 14.669 -0.634 1.00 85.19 95 LEU A N 1
ATOM 767 C CA . LEU A 1 95 ? 7.097 13.867 -0.221 1.00 85.19 95 LEU A CA 1
ATOM 768 C C . LEU A 1 95 ? 7.067 13.629 1.293 1.00 85.19 95 LEU A C 1
ATOM 770 O O . LEU A 1 95 ? 5.994 13.538 1.889 1.00 85.19 95 LEU A O 1
ATOM 774 N N . ILE A 1 96 ? 8.236 13.564 1.930 1.00 85.81 96 ILE A N 1
ATOM 775 C CA . ILE A 1 96 ? 8.377 13.522 3.386 1.00 85.81 96 ILE A CA 1
ATOM 776 C C . ILE A 1 96 ? 8.261 14.961 3.911 1.00 85.81 96 ILE A C 1
ATOM 778 O O . ILE A 1 96 ? 9.235 15.579 4.340 1.00 85.81 96 ILE A O 1
ATOM 782 N N . ARG A 1 97 ? 7.055 15.536 3.876 1.00 68.88 97 ARG A N 1
ATOM 783 C CA . ARG A 1 97 ? 6.821 16.840 4.506 1.00 68.88 97 ARG A CA 1
ATOM 784 C C . ARG A 1 97 ? 6.815 16.667 6.034 1.00 68.88 97 ARG A C 1
ATOM 786 O O . ARG A 1 97 ? 6.044 15.842 6.538 1.00 68.88 97 ARG A O 1
ATOM 793 N N . PRO A 1 98 ? 7.625 17.427 6.796 1.00 52.62 98 PRO A N 1
ATOM 794 C CA . PRO A 1 98 ? 7.604 17.379 8.255 1.00 52.62 98 PRO A CA 1
ATOM 795 C C . PRO A 1 98 ? 6.263 17.944 8.746 1.00 52.62 98 PRO A C 1
ATOM 797 O O . PRO A 1 98 ? 6.056 19.151 8.792 1.00 52.62 98 PRO A O 1
ATOM 800 N N . GLY A 1 99 ? 5.314 17.049 9.014 1.00 48.66 99 GLY A N 1
ATOM 801 C CA . GLY A 1 99 ? 3.934 17.380 9.378 1.00 48.66 99 GLY A CA 1
ATOM 802 C C . GLY A 1 99 ? 2.921 16.279 9.052 1.00 48.66 99 GLY A C 1
ATOM 803 O O . GLY A 1 99 ? 1.898 16.195 9.724 1.00 48.66 99 GLY A O 1
ATOM 804 N N . GLU A 1 100 ? 3.222 15.401 8.085 1.00 50.84 100 GLU A N 1
ATOM 805 C CA . GLU A 1 100 ? 2.333 14.285 7.694 1.00 50.84 100 GLU A CA 1
ATOM 806 C C . GLU A 1 100 ? 2.972 12.894 7.824 1.00 50.84 100 GLU A C 1
ATOM 808 O O . GLU A 1 100 ? 2.289 11.876 7.707 1.00 50.84 100 GLU A O 1
ATOM 813 N N . VAL A 1 101 ? 4.272 12.818 8.119 1.00 47.00 101 VAL A N 1
ATOM 814 C CA . VAL A 1 101 ? 4.976 11.540 8.255 1.00 47.00 101 VAL A CA 1
ATOM 815 C C . VAL A 1 101 ? 4.949 11.076 9.706 1.00 47.00 101 VAL A C 1
ATOM 817 O O . VAL A 1 101 ? 5.826 11.394 10.506 1.00 47.00 101 VAL A O 1
ATOM 820 N N . GLY A 1 102 ? 3.916 10.308 10.051 1.00 45.16 102 GLY A N 1
ATOM 821 C CA . GLY A 1 102 ? 3.971 9.432 11.214 1.00 45.16 102 GLY A CA 1
ATOM 822 C C . GLY A 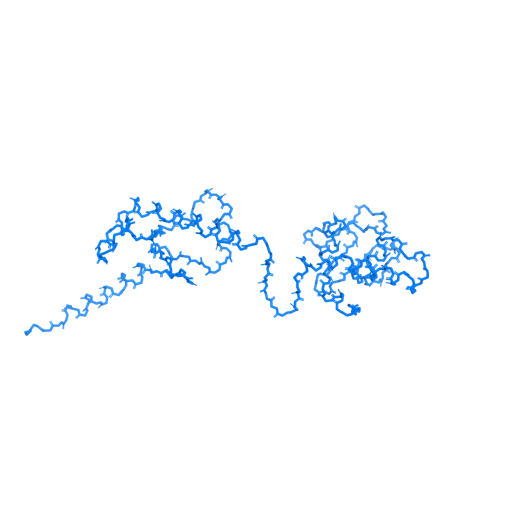1 102 ? 5.058 8.386 10.980 1.00 45.16 102 GLY A C 1
ATOM 823 O O . GLY A 1 102 ? 4.947 7.585 10.055 1.00 45.16 102 GLY A O 1
ATOM 824 N N . GLN A 1 103 ? 6.116 8.414 11.789 1.00 40.72 103 GLN A N 1
ATOM 825 C CA . GLN A 1 103 ? 7.143 7.377 11.800 1.00 40.72 103 GLN A CA 1
ATOM 826 C C . GLN A 1 103 ? 6.479 6.015 12.036 1.00 40.72 103 GLN A C 1
ATOM 828 O O . GLN A 1 103 ? 5.963 5.736 13.119 1.00 40.72 103 GLN A O 1
ATOM 833 N N . VAL A 1 104 ? 6.465 5.167 11.010 1.00 42.50 104 VAL A N 1
ATOM 834 C CA . VAL A 1 104 ? 6.092 3.760 11.143 1.00 42.50 104 VAL A CA 1
ATOM 835 C C . VAL A 1 104 ? 7.318 2.982 11.605 1.00 42.50 104 VAL A C 1
ATOM 837 O O . VAL A 1 104 ? 8.111 2.489 10.810 1.00 42.50 104 VAL A O 1
ATOM 840 N N . ASN A 1 105 ? 7.471 2.870 12.921 1.00 39.44 105 ASN A N 1
ATOM 841 C CA . ASN A 1 105 ? 8.344 1.863 13.514 1.00 39.44 105 ASN A CA 1
ATOM 842 C C . ASN A 1 105 ? 7.789 0.463 13.165 1.00 39.44 105 ASN A C 1
ATOM 844 O O . ASN A 1 105 ? 6.590 0.243 13.359 1.00 39.44 105 ASN A O 1
ATOM 848 N N . PRO A 1 106 ? 8.604 -0.520 12.725 1.00 37.59 106 PRO A N 1
ATOM 849 C CA . PRO A 1 106 ? 8.145 -1.892 12.448 1.00 37.59 106 PRO A CA 1
ATOM 850 C C . PRO A 1 106 ? 7.685 -2.696 13.679 1.00 37.59 106 PRO A C 1
ATOM 852 O O . PRO A 1 106 ? 7.577 -3.917 13.617 1.00 37.59 106 PRO A O 1
ATOM 855 N N . GLY A 1 107 ? 7.417 -2.041 14.806 1.00 38.91 107 GLY A N 1
ATOM 856 C CA . GLY A 1 107 ? 7.181 -2.686 16.087 1.00 38.91 107 GLY A CA 1
ATOM 857 C C . GLY A 1 107 ? 6.277 -1.892 17.013 1.00 38.91 107 GLY A C 1
ATOM 858 O O . GLY A 1 107 ? 6.519 -1.915 18.205 1.00 38.91 107 GLY A O 1
ATOM 859 N N . GLU A 1 108 ? 5.257 -1.185 16.521 1.00 34.38 108 GLU A N 1
ATOM 860 C CA . GLU A 1 108 ? 4.161 -0.772 17.405 1.00 34.38 108 GLU A CA 1
ATOM 861 C C . GLU A 1 108 ? 2.898 -0.395 16.634 1.00 34.38 108 GLU A C 1
ATOM 863 O O . GLU A 1 108 ? 2.904 0.374 15.673 1.00 34.38 108 GLU A O 1
ATOM 868 N N . ALA A 1 109 ? 1.788 -0.985 17.058 1.00 42.75 109 ALA A N 1
ATOM 869 C CA . ALA A 1 109 ? 0.480 -0.754 16.489 1.00 42.75 109 ALA A CA 1
ATOM 870 C C . ALA A 1 109 ? 0.013 0.692 16.736 1.00 42.75 109 ALA A C 1
ATOM 872 O O . ALA A 1 109 ? -0.094 1.133 17.874 1.00 42.75 109 ALA A O 1
ATOM 873 N N . THR A 1 110 ? -0.429 1.353 15.662 1.00 46.47 110 THR A N 1
ATOM 874 C CA . THR A 1 110 ? -1.423 2.447 15.651 1.00 46.47 110 THR A CA 1
ATOM 875 C C . THR A 1 110 ? -1.123 3.691 16.498 1.00 46.47 110 THR A C 1
ATOM 877 O O . THR A 1 110 ? -1.487 3.771 17.670 1.00 46.47 110 THR A O 1
ATOM 880 N N . LYS A 1 111 ? -0.676 4.770 15.841 1.00 40.66 111 LYS A N 1
ATOM 881 C CA . LYS A 1 111 ? -1.025 6.133 16.272 1.00 40.66 111 LYS A CA 1
ATOM 882 C C . LYS A 1 111 ? -1.065 7.112 15.095 1.00 40.66 111 LYS A C 1
ATOM 884 O O . LYS A 1 111 ? -0.047 7.609 14.631 1.00 40.66 111 LYS A O 1
ATOM 889 N N . LYS A 1 112 ? -2.282 7.373 14.613 1.00 41.06 112 LYS A N 1
ATOM 890 C CA . LYS A 1 112 ? -2.642 8.591 13.877 1.00 41.06 112 LYS A CA 1
ATOM 891 C C . LYS A 1 112 ? -2.742 9.733 14.885 1.00 41.06 112 LYS A C 1
ATOM 893 O O . LYS A 1 112 ? -3.345 9.526 15.931 1.00 41.06 112 LYS A O 1
ATOM 898 N N . GLN A 1 113 ? -2.231 10.918 14.562 1.00 46.56 113 GLN A N 1
ATOM 899 C CA . GLN A 1 113 ? -2.655 12.192 15.163 1.00 46.56 113 GLN A CA 1
ATOM 900 C C . GLN A 1 113 ? -2.065 13.331 14.317 1.00 46.56 113 GLN A C 1
ATOM 902 O O . GLN A 1 113 ? -0.854 13.467 14.230 1.00 46.56 113 GLN A O 1
ATOM 907 N N . SER A 1 114 ? -2.892 14.103 13.606 1.00 40.22 114 SER A N 1
ATOM 908 C CA . SER A 1 114 ? -3.129 15.486 14.054 1.00 40.22 114 SER A CA 1
ATOM 909 C C . SER A 1 114 ? -4.501 16.079 13.673 1.00 40.22 114 SER A C 1
ATOM 911 O O . SER A 1 114 ? -4.739 17.261 13.884 1.00 40.22 114 SER A O 1
ATOM 913 N N . THR A 1 115 ? -5.471 15.270 13.233 1.00 43.19 115 THR A N 1
ATOM 914 C CA . THR A 1 115 ? -6.904 15.671 13.189 1.00 43.19 115 THR A CA 1
ATOM 915 C C . THR A 1 115 ? -7.758 14.910 14.219 1.00 43.19 115 THR A C 1
ATOM 917 O O . THR A 1 115 ? -8.936 15.200 14.426 1.00 43.19 115 THR A O 1
ATOM 920 N N . GLU A 1 116 ? -7.175 13.922 14.907 1.00 51.75 116 GLU A N 1
ATOM 921 C CA . GLU A 1 116 ? -7.932 12.965 15.721 1.00 51.75 116 GLU A CA 1
ATOM 922 C C . GLU A 1 116 ? -8.200 13.389 17.173 1.00 51.75 116 GLU A C 1
ATOM 924 O O . GLU A 1 116 ? -9.104 12.826 17.779 1.00 51.75 116 GLU A O 1
ATOM 929 N N . GLU A 1 117 ? -7.517 14.379 17.757 1.00 45.97 117 GLU A N 1
ATOM 930 C CA . GLU A 1 117 ? -7.818 14.790 19.146 1.00 45.97 117 GLU A CA 1
ATOM 931 C C . GLU A 1 117 ? -9.104 15.610 19.270 1.00 45.97 117 GLU A C 1
ATOM 933 O O . GLU A 1 117 ? -9.914 15.338 20.163 1.00 45.97 117 GLU A O 1
ATOM 938 N N . LEU A 1 118 ? -9.366 16.518 18.322 1.00 45.31 118 LEU A N 1
ATOM 939 C CA . LEU A 1 118 ? -10.672 17.174 18.199 1.00 45.31 118 LEU A CA 1
ATOM 940 C C . LEU A 1 118 ? -11.759 16.152 17.824 1.00 45.31 118 LEU A C 1
ATOM 942 O O . LEU A 1 118 ? -12.870 16.235 18.333 1.00 45.31 118 LEU A O 1
ATOM 946 N N . SER A 1 119 ? -11.437 15.132 17.018 1.00 63.19 119 SER A N 1
ATOM 947 C CA . SER A 1 119 ? -12.379 14.066 16.642 1.00 63.19 119 SER A CA 1
ATOM 948 C C . SER A 1 119 ? -12.714 13.127 17.805 1.00 63.19 119 SER A C 1
ATOM 950 O O . SER A 1 119 ? -13.885 12.888 18.081 1.00 63.19 119 SER A O 1
ATOM 952 N N . ARG A 1 120 ? -11.725 12.621 18.552 1.00 66.56 120 ARG A N 1
ATOM 953 C CA . ARG A 1 120 ? -11.938 11.676 19.658 1.00 66.56 120 ARG A CA 1
ATOM 954 C C . ARG A 1 120 ? -12.660 12.340 20.820 1.00 66.56 120 ARG A C 1
ATOM 956 O O . ARG A 1 120 ? -13.607 11.756 21.338 1.00 66.56 120 ARG A O 1
ATOM 963 N N . SER A 1 121 ? -12.242 13.543 21.213 1.00 72.81 121 SER A N 1
ATOM 964 C CA . SER A 1 121 ? -12.953 14.315 22.236 1.00 72.81 121 SER A CA 1
ATOM 965 C C . SER A 1 121 ? -14.374 14.643 21.777 1.00 72.81 121 SER A C 1
ATOM 967 O O . SER A 1 121 ? -15.306 14.353 22.515 1.00 72.81 121 SER A O 1
ATOM 969 N N . ALA A 1 122 ? -14.584 15.101 20.537 1.00 75.88 122 ALA A N 1
ATOM 970 C CA . ALA A 1 122 ? -15.929 15.360 20.015 1.00 75.88 122 ALA A CA 1
ATOM 971 C C . ALA A 1 122 ? -16.801 14.096 19.933 1.00 75.88 122 ALA A C 1
ATOM 973 O O . ALA A 1 122 ? -17.997 14.153 20.220 1.00 75.88 122 ALA A O 1
ATOM 974 N N . VAL A 1 123 ? -16.229 12.949 19.567 1.00 78.25 123 VAL A N 1
ATOM 975 C CA . VAL A 1 123 ? -16.926 11.655 19.537 1.00 78.25 123 VAL A CA 1
ATOM 976 C C . VAL A 1 123 ? -17.312 11.224 20.949 1.00 78.25 123 VAL A C 1
ATOM 978 O O . VAL A 1 123 ? -18.467 10.864 21.175 1.00 78.25 123 VAL A O 1
ATOM 981 N N . LEU A 1 124 ? -16.387 11.312 21.908 1.00 78.69 124 LEU A N 1
ATOM 982 C CA . LEU A 1 124 ? -16.656 11.003 23.313 1.00 78.69 124 LEU A CA 1
ATOM 983 C C . LEU A 1 124 ? -17.696 11.957 23.907 1.00 78.69 124 LEU A C 1
ATOM 985 O O . LEU A 1 124 ? -18.592 11.495 24.605 1.00 78.69 124 LEU A O 1
ATOM 989 N N . THR A 1 125 ? -17.645 13.248 23.575 1.00 82.25 125 THR A N 1
ATOM 990 C CA . THR A 1 125 ? -18.642 14.242 23.994 1.00 82.25 125 THR A CA 1
ATOM 991 C C . THR A 1 125 ? -20.016 13.904 23.427 1.00 82.25 125 THR A C 1
ATOM 993 O O . THR A 1 125 ? -20.973 13.803 24.190 1.00 82.25 125 THR A O 1
ATOM 996 N N . LYS A 1 126 ? -20.128 13.622 22.121 1.00 82.19 126 LYS A N 1
ATOM 997 C CA . LYS A 1 126 ? -21.396 13.191 21.498 1.00 82.19 126 LYS A CA 1
ATOM 998 C C . LYS A 1 126 ? -21.945 11.913 22.139 1.00 82.19 126 LYS A C 1
ATOM 1000 O O . LYS A 1 126 ? -23.149 11.797 22.369 1.00 82.19 126 LYS A O 1
ATOM 1005 N N . MET A 1 127 ? -21.069 10.960 22.446 1.00 79.88 127 MET A N 1
ATOM 1006 C CA . MET A 1 127 ? -21.434 9.702 23.096 1.00 79.88 127 MET A CA 1
ATOM 1007 C C . MET A 1 127 ? -21.887 9.920 24.544 1.00 79.88 127 MET A C 1
ATOM 1009 O O . MET A 1 127 ? -22.879 9.336 24.983 1.00 79.88 127 MET A O 1
ATOM 1013 N N . PHE A 1 128 ? -21.212 10.804 25.272 1.00 83.12 128 PHE A N 1
ATOM 1014 C CA . PHE A 1 128 ? -21.601 11.187 26.619 1.00 83.12 128 PHE A CA 1
ATOM 1015 C C . PHE A 1 128 ? -22.965 11.884 26.632 1.00 83.12 128 PHE A C 1
ATOM 1017 O O . PHE A 1 128 ? -23.824 11.510 27.429 1.00 83.12 128 PHE A O 1
ATOM 1024 N N . THR A 1 129 ? -23.223 12.804 25.695 1.00 83.25 129 THR A N 1
ATOM 1025 C CA . THR A 1 129 ? -24.543 13.431 25.519 1.00 83.25 129 THR A CA 1
ATOM 1026 C C . THR A 1 129 ? -25.634 12.387 25.273 1.00 83.25 129 THR A C 1
ATOM 1028 O O . THR A 1 129 ? -26.699 12.452 25.887 1.00 83.25 129 THR A O 1
ATOM 1031 N N . TYR A 1 130 ? -25.364 11.380 24.435 1.00 82.19 130 TYR A N 1
ATOM 1032 C CA . TYR A 1 130 ? -26.298 10.274 24.205 1.00 82.19 130 TYR A CA 1
ATOM 1033 C C . TYR A 1 130 ? -26.619 9.508 25.500 1.00 82.19 130 TYR A C 1
ATOM 1035 O O . TYR A 1 130 ? -27.791 9.274 25.806 1.00 82.19 130 TYR A O 1
ATOM 1043 N N . PHE A 1 131 ? -25.606 9.163 26.301 1.00 84.69 131 PHE A N 1
ATOM 1044 C CA . PHE A 1 131 ? -25.825 8.466 27.571 1.00 84.69 131 PHE A CA 1
ATOM 1045 C C . PHE A 1 131 ? -26.500 9.340 28.629 1.00 84.69 131 PHE A C 1
ATOM 1047 O O . PHE A 1 131 ? -27.320 8.822 29.388 1.00 84.69 131 PHE A O 1
ATOM 1054 N N . LYS A 1 132 ? -26.215 10.645 28.670 1.00 84.81 132 LYS A N 1
ATOM 1055 C CA . LYS A 1 132 ? -26.880 11.603 29.565 1.00 84.81 132 LYS A CA 1
ATOM 1056 C C . LYS A 1 132 ? -28.392 11.615 29.320 1.00 84.81 132 LYS A C 1
ATOM 1058 O O . LYS A 1 132 ? -29.176 11.444 30.250 1.00 84.81 132 LYS A O 1
ATOM 1063 N N . ASN A 1 133 ? -28.800 11.649 28.050 1.00 82.50 133 ASN A N 1
ATOM 1064 C CA . ASN A 1 133 ? -30.211 11.556 27.661 1.00 82.50 133 ASN A CA 1
ATOM 1065 C C . ASN A 1 133 ? -30.849 10.208 28.059 1.00 82.50 133 ASN A C 1
ATOM 1067 O O . ASN A 1 133 ? -32.035 10.148 28.388 1.00 82.50 133 ASN A O 1
ATOM 1071 N N . GLY A 1 134 ? -30.064 9.125 28.088 1.00 81.44 134 GLY A N 1
ATOM 1072 C CA . GLY A 1 134 ? -30.513 7.796 28.514 1.00 81.44 134 GLY A CA 1
ATOM 1073 C C . GLY A 1 134 ? -30.963 7.716 29.979 1.00 81.44 134 GLY A C 1
ATOM 1074 O O . GLY A 1 134 ? -31.859 6.926 30.294 1.00 81.44 134 GLY A O 1
ATOM 1075 N N . VAL A 1 135 ? -30.403 8.548 30.867 1.00 84.81 135 VAL A N 1
ATOM 1076 C CA . VAL A 1 135 ? -30.759 8.582 32.301 1.00 84.81 135 VAL A CA 1
ATOM 1077 C C . VAL A 1 135 ? -32.205 9.041 32.495 1.00 84.81 135 VAL A C 1
ATOM 1079 O O . VAL A 1 135 ? -32.956 8.443 33.268 1.00 84.81 135 VAL A O 1
ATOM 1082 N N . HIS A 1 136 ? -32.633 10.063 31.749 1.00 81.00 136 HIS A N 1
ATOM 1083 C CA . HIS A 1 136 ? -33.968 10.650 31.886 1.00 81.00 136 HIS A CA 1
ATOM 1084 C C . HIS A 1 136 ? -35.093 9.675 31.514 1.00 81.00 136 HIS A C 1
ATOM 1086 O O . HIS A 1 136 ? -36.166 9.725 32.118 1.00 81.00 136 HIS A O 1
ATOM 1092 N N . ASN A 1 137 ? -34.831 8.750 30.591 1.00 80.69 137 ASN A N 1
ATOM 1093 C CA . ASN A 1 137 ? -35.829 7.811 30.072 1.00 80.69 137 ASN A CA 1
ATOM 1094 C C . ASN A 1 137 ? -35.817 6.446 30.777 1.00 80.69 137 ASN A C 1
ATOM 1096 O O . ASN A 1 137 ? -36.692 5.617 30.536 1.00 80.69 137 ASN A O 1
ATOM 1100 N N . SER A 1 138 ? -34.849 6.202 31.665 1.00 82.31 138 SER A N 1
ATOM 1101 C CA . SER A 1 138 ? -34.636 4.884 32.268 1.00 82.31 138 SER A CA 1
ATOM 1102 C C . SER A 1 138 ? -34.971 4.883 33.758 1.00 82.31 138 SER A C 1
ATOM 1104 O O . SER A 1 138 ? -34.189 5.358 34.580 1.00 82.31 138 SER A O 1
ATOM 1106 N N . LYS A 1 139 ? -36.105 4.269 34.124 1.00 84.44 139 LYS A N 1
ATOM 1107 C CA . LYS A 1 139 ? -36.475 3.987 35.526 1.00 84.44 139 LYS A CA 1
ATOM 1108 C C . LYS A 1 139 ? -35.349 3.313 36.340 1.00 84.44 139 LYS A C 1
ATOM 1110 O O . LYS A 1 139 ? -34.996 3.863 37.383 1.00 84.44 139 LYS A O 1
ATOM 1115 N N . PRO A 1 140 ? -34.689 2.230 35.864 1.00 83.88 140 PRO A N 1
ATOM 1116 C CA . PRO A 1 140 ? -33.639 1.568 36.648 1.00 83.88 140 PRO A CA 1
ATOM 1117 C C . PRO A 1 140 ? -32.411 2.456 36.900 1.00 83.88 140 PRO A C 1
ATOM 1119 O O . PRO A 1 140 ? -31.741 2.307 37.920 1.00 83.88 140 PRO A O 1
ATOM 1122 N N . ALA A 1 141 ? -32.113 3.395 35.997 1.00 83.31 141 ALA A N 1
ATOM 1123 C CA . ALA A 1 141 ? -31.010 4.335 36.174 1.00 83.31 141 ALA A CA 1
ATOM 1124 C C . ALA A 1 141 ? -31.311 5.338 37.294 1.00 83.31 141 ALA A C 1
ATOM 1126 O O . ALA A 1 141 ? -30.470 5.561 38.164 1.00 83.31 141 ALA A O 1
ATOM 1127 N N . LYS A 1 142 ? -32.528 5.897 37.305 1.00 84.31 142 LYS A N 1
ATOM 1128 C CA . LYS A 1 142 ? -32.976 6.847 38.333 1.00 84.31 142 LYS A CA 1
ATOM 1129 C C . LYS A 1 142 ? -32.996 6.210 39.718 1.00 84.31 142 LYS A C 1
ATOM 1131 O O . LYS A 1 142 ? -32.448 6.789 40.648 1.00 84.31 142 LYS A O 1
ATOM 1136 N N . GLU A 1 143 ? -33.544 5.003 39.840 1.00 84.88 143 GLU A N 1
ATOM 1137 C CA . GLU A 1 143 ? -33.569 4.269 41.112 1.00 84.88 143 GLU A CA 1
ATOM 1138 C C . GLU A 1 143 ? -32.161 3.975 41.643 1.00 84.88 143 GLU A C 1
ATOM 1140 O O . GLU A 1 143 ? -31.911 4.073 42.844 1.00 84.88 143 GLU A O 1
ATOM 1145 N N . TYR A 1 144 ? -31.220 3.618 40.761 1.00 83.00 144 TYR A N 1
ATOM 1146 C CA . TYR A 1 144 ? -29.833 3.380 41.158 1.00 83.00 144 TYR A CA 1
ATOM 1147 C C . TYR A 1 144 ? -29.154 4.663 41.653 1.00 83.00 144 TYR A C 1
ATOM 1149 O O . TYR A 1 144 ? -28.468 4.639 42.674 1.00 83.00 144 TYR A O 1
ATOM 1157 N N . LEU A 1 145 ? -29.364 5.784 40.961 1.00 86.06 145 LEU A N 1
ATOM 1158 C CA . LEU A 1 145 ? -28.795 7.079 41.338 1.00 86.06 145 LEU A CA 1
ATOM 1159 C C . LEU A 1 145 ? -29.393 7.598 42.652 1.00 86.06 145 LEU A C 1
ATOM 1161 O O . LEU A 1 145 ? -28.639 8.010 43.530 1.00 86.06 145 LEU A O 1
ATOM 1165 N N . GLN A 1 146 ? -30.707 7.453 42.848 1.00 84.88 146 GLN A N 1
ATOM 1166 C CA . GLN A 1 146 ? -31.379 7.757 44.117 1.00 84.88 146 GLN A CA 1
ATOM 1167 C C . GLN A 1 146 ? -30.819 6.924 45.276 1.00 84.88 146 GLN A C 1
ATOM 1169 O O . GLN A 1 146 ? -30.474 7.481 46.313 1.00 84.88 146 GLN A O 1
ATOM 1174 N N . LYS A 1 147 ? -30.631 5.608 45.088 1.00 85.75 147 LYS A N 1
ATOM 1175 C CA . LYS A 1 147 ? -30.006 4.726 46.098 1.00 85.75 147 LYS A CA 1
ATOM 1176 C C . LYS A 1 147 ? -28.565 5.108 46.435 1.00 85.75 147 LYS A C 1
ATOM 1178 O O . LYS A 1 147 ? -28.070 4.744 47.496 1.00 85.75 147 LYS A O 1
ATOM 1183 N N . ARG A 1 148 ? -27.872 5.790 45.524 1.00 81.19 148 ARG A N 1
ATOM 1184 C CA . ARG A 1 148 ? -26.511 6.304 45.728 1.00 81.19 148 ARG A CA 1
ATOM 1185 C C . ARG A 1 148 ? -26.489 7.748 46.225 1.00 81.19 148 ARG A C 1
ATOM 1187 O O . ARG A 1 148 ? -25.401 8.300 46.349 1.00 81.19 148 ARG A O 1
ATOM 1194 N N . CYS A 1 149 ? -27.655 8.341 46.484 1.00 84.25 149 CYS A N 1
ATOM 1195 C CA . CYS A 1 149 ? -27.808 9.750 46.831 1.00 84.25 149 CYS A CA 1
ATOM 1196 C C . CYS A 1 149 ? -27.147 10.687 45.800 1.00 84.25 149 CYS A C 1
ATOM 1198 O O . CYS A 1 149 ? -26.610 11.733 46.154 1.00 84.25 149 CYS A O 1
ATOM 1200 N N . LEU A 1 150 ? -27.163 10.299 44.518 1.00 82.88 150 LEU A N 1
ATOM 1201 C CA . LEU A 1 150 ? -26.607 11.074 43.412 1.00 82.88 150 LEU A CA 1
ATOM 1202 C C . LEU A 1 150 ? -27.728 11.769 42.639 1.00 82.88 150 LEU A C 1
ATOM 1204 O O . LEU A 1 150 ? -28.597 11.119 42.055 1.00 82.88 150 LEU A O 1
ATOM 1208 N N . ASP A 1 151 ? -27.672 13.098 42.599 1.00 80.94 151 ASP A N 1
ATOM 1209 C CA . ASP A 1 151 ? -28.569 13.917 41.789 1.00 80.94 151 ASP A CA 1
ATOM 1210 C C . ASP A 1 151 ? -28.014 14.043 40.363 1.00 80.94 151 ASP A C 1
ATOM 1212 O O . ASP A 1 151 ? -26.945 14.619 40.140 1.00 80.94 151 ASP A O 1
ATOM 1216 N N . PHE A 1 152 ? -28.741 13.497 39.389 1.00 77.56 152 PHE A N 1
ATOM 1217 C CA . PHE A 1 152 ? -28.355 13.500 37.975 1.00 77.56 152 PHE A CA 1
ATOM 1218 C C . PHE A 1 152 ? -28.555 14.851 37.281 1.00 77.56 152 PHE A C 1
ATOM 1220 O O . PHE A 1 152 ? -28.116 15.017 36.144 1.00 77.56 152 PHE A O 1
ATOM 1227 N N . THR A 1 153 ? -29.221 15.810 37.931 1.00 78.75 153 THR A N 1
ATOM 1228 C CA . THR A 1 153 ? -29.338 17.186 37.423 1.00 78.75 153 THR A CA 1
ATOM 1229 C C . THR A 1 153 ? -28.084 18.004 37.729 1.00 78.75 153 THR A C 1
ATOM 1231 O O . THR A 1 153 ? -27.677 18.835 36.921 1.00 78.75 153 THR A O 1
ATOM 1234 N N . LYS A 1 154 ? -27.438 17.714 38.864 1.00 79.94 154 LYS A N 1
ATOM 1235 C CA . LYS A 1 154 ? -26.207 18.371 39.326 1.00 79.94 154 LYS A CA 1
ATOM 1236 C C . LYS A 1 154 ? -24.944 17.612 38.921 1.00 79.94 154 LYS A C 1
ATOM 1238 O O . LYS A 1 154 ? -23.902 18.225 38.718 1.00 79.94 154 LYS A O 1
ATOM 1243 N N . THR A 1 155 ? -25.029 16.288 38.791 1.00 76.94 155 THR A N 1
ATOM 1244 C CA . THR A 1 155 ? -23.886 15.421 38.476 1.00 76.94 155 THR A CA 1
ATOM 1245 C C . THR A 1 155 ? -23.916 15.005 37.012 1.00 76.94 155 THR A C 1
ATOM 1247 O O . THR A 1 155 ? -24.934 14.532 36.511 1.00 76.94 155 THR A O 1
ATOM 1250 N N . GLU A 1 156 ? -22.782 15.111 36.323 1.00 81.44 156 GLU A N 1
ATOM 1251 C CA . GLU A 1 156 ? -22.637 14.648 34.943 1.00 81.44 156 GLU A CA 1
ATOM 1252 C C . GLU A 1 156 ? -22.585 13.111 34.881 1.00 81.44 156 GLU A C 1
ATOM 1254 O O . GLU A 1 156 ? -21.519 12.496 34.868 1.00 81.44 156 GLU A O 1
ATOM 1259 N N . VAL A 1 157 ? -23.759 12.477 34.847 1.00 82.81 157 VAL A N 1
ATOM 1260 C CA . VAL A 1 157 ? -23.923 11.018 34.751 1.00 82.81 157 VAL A CA 1
ATOM 1261 C C . VAL A 1 157 ? -24.612 10.622 33.446 1.00 82.81 157 VAL A C 1
ATOM 1263 O O . VAL A 1 157 ? -25.534 11.293 32.983 1.00 82.81 157 VAL A O 1
ATOM 1266 N N . GLY A 1 158 ? -24.176 9.511 32.851 1.00 84.31 158 GLY A N 1
ATOM 1267 C CA . GLY A 1 158 ? -24.855 8.875 31.721 1.00 84.31 158 GLY A CA 1
ATOM 1268 C C . GLY A 1 158 ? -25.422 7.506 32.092 1.00 84.31 158 GLY A C 1
ATOM 1269 O O . GLY A 1 158 ? -25.039 6.928 33.101 1.00 84.31 158 GLY A O 1
ATOM 1270 N N . TYR A 1 159 ? -26.311 6.948 31.272 1.00 82.00 159 TYR A N 1
ATOM 1271 C CA . TYR A 1 159 ? -26.782 5.571 31.409 1.00 82.00 159 TYR A CA 1
ATOM 1272 C C . TYR A 1 159 ? -26.777 4.851 30.062 1.00 82.00 159 TYR A C 1
ATOM 1274 O O . TYR A 1 159 ? -27.386 5.306 29.092 1.00 82.00 159 TYR A O 1
ATOM 1282 N N . ASN A 1 160 ? -26.101 3.701 30.012 1.00 84.50 160 ASN A N 1
ATOM 1283 C CA . ASN A 1 160 ? -26.082 2.826 28.847 1.00 84.50 160 ASN A CA 1
ATOM 1284 C C . ASN A 1 160 ? -27.055 1.653 29.039 1.00 84.50 160 ASN A C 1
ATOM 1286 O O . ASN A 1 160 ? -26.738 0.675 29.719 1.00 84.50 160 ASN A O 1
ATOM 1290 N N . SER A 1 161 ? -28.212 1.721 28.380 1.00 72.25 161 SER A N 1
ATOM 1291 C CA . SER A 1 161 ? -29.233 0.661 28.359 1.00 72.25 161 SER A CA 1
ATOM 1292 C C . SER A 1 161 ? -28.868 -0.540 27.471 1.00 72.25 161 SER A C 1
ATOM 1294 O O . SER A 1 161 ? -29.629 -1.498 27.367 1.00 72.25 161 SER A O 1
ATOM 1296 N N . GLY A 1 162 ? -27.722 -0.503 26.783 1.00 67.94 162 GLY A N 1
ATOM 1297 C CA . GLY A 1 162 ? -27.286 -1.552 25.861 1.00 67.94 162 GLY A CA 1
ATOM 1298 C C . GLY A 1 162 ? -27.921 -1.482 24.469 1.00 67.94 162 GLY A C 1
ATOM 1299 O O . GLY A 1 162 ? -27.486 -2.218 23.584 1.00 67.94 162 GLY A O 1
ATOM 1300 N N . GLN A 1 163 ? -28.881 -0.577 24.235 1.00 66.94 163 GLN A N 1
ATOM 1301 C CA . GLN A 1 163 ? -29.460 -0.350 22.902 1.00 66.94 163 GLN A CA 1
ATOM 1302 C C . GLN A 1 163 ? -28.462 0.243 21.903 1.00 66.94 163 GLN A C 1
ATOM 1304 O O . GLN A 1 163 ? -28.620 0.062 20.697 1.00 66.94 163 GLN A O 1
ATOM 1309 N N . PHE A 1 164 ? -27.397 0.878 22.397 1.00 61.88 164 PHE A N 1
ATOM 1310 C CA . PHE A 1 164 ? -26.307 1.397 21.573 1.00 61.88 164 PHE A CA 1
ATOM 1311 C C . PHE A 1 164 ? -25.646 0.314 20.695 1.00 61.88 164 PHE A C 1
ATOM 1313 O O . PHE A 1 164 ? -25.120 0.624 19.633 1.00 61.88 164 PHE A O 1
ATOM 1320 N N . HIS A 1 165 ? -25.718 -0.961 21.099 1.00 60.12 165 HIS A N 1
ATOM 1321 C CA . HIS A 1 165 ? -25.148 -2.088 20.352 1.00 60.12 165 HIS A CA 1
ATOM 1322 C C . HIS A 1 165 ? -26.126 -2.761 19.378 1.00 60.12 165 HIS A C 1
ATOM 1324 O O . HIS A 1 165 ? -25.697 -3.566 18.560 1.00 60.12 165 HIS A O 1
ATOM 1330 N N . HIS A 1 166 ? -27.423 -2.450 19.469 1.00 54.78 166 HIS A N 1
ATOM 1331 C CA . HIS A 1 166 ? -28.496 -3.185 18.778 1.00 54.78 166 HIS A CA 1
ATOM 1332 C C . HIS A 1 166 ? -29.306 -2.324 17.803 1.00 54.78 166 HIS A C 1
ATOM 1334 O O . HIS A 1 166 ? -30.186 -2.825 17.105 1.00 54.78 166 HIS A O 1
ATOM 1340 N N . GLY A 1 167 ? -29.052 -1.016 17.760 1.00 53.16 167 GLY A N 1
ATOM 1341 C CA . GLY A 1 167 ? -29.793 -0.099 16.905 1.00 53.16 167 GLY A CA 1
ATOM 1342 C C . GLY A 1 167 ? -29.386 -0.209 15.435 1.00 53.16 167 GLY A C 1
ATOM 1343 O O . GLY A 1 167 ? -28.244 0.067 15.092 1.00 53.16 167 GLY A O 1
ATOM 1344 N N . LYS A 1 168 ? -30.360 -0.455 14.545 1.00 48.22 168 LYS A N 1
ATOM 1345 C CA . LYS A 1 168 ? -30.241 -0.263 13.079 1.00 48.22 168 LYS A CA 1
ATOM 1346 C C . LYS A 1 168 ? -29.938 1.191 12.661 1.00 48.22 168 LYS A C 1
ATOM 1348 O O . LYS A 1 168 ? -29.797 1.479 11.477 1.00 48.22 168 LYS A O 1
ATOM 1353 N N . ARG A 1 169 ? -29.843 2.127 13.615 1.00 51.91 169 ARG A N 1
ATOM 1354 C CA . ARG A 1 169 ? -29.338 3.485 13.385 1.00 51.91 169 ARG A CA 1
ATOM 1355 C C . ARG A 1 169 ? -27.813 3.425 13.342 1.00 51.91 169 ARG A C 1
ATOM 1357 O O . ARG A 1 169 ? -27.142 3.668 14.343 1.00 51.91 169 ARG A O 1
ATOM 1364 N N . ASN A 1 170 ? -27.295 3.061 12.172 1.00 49.09 170 ASN A N 1
ATOM 1365 C CA . ASN A 1 170 ? -25.881 3.151 11.817 1.00 49.09 170 ASN A CA 1
ATOM 1366 C C . ASN A 1 170 ? -25.439 4.619 11.802 1.00 49.09 170 ASN A C 1
ATOM 1368 O O . ASN A 1 170 ? -25.287 5.233 10.750 1.00 49.09 170 ASN A O 1
ATOM 1372 N N . ASN A 1 171 ? -25.223 5.194 12.979 1.00 51.59 171 ASN A N 1
ATOM 1373 C CA . ASN A 1 171 ? -24.435 6.410 13.082 1.00 51.59 171 ASN A CA 1
ATOM 1374 C C . ASN A 1 171 ? -22.966 5.990 13.076 1.00 51.59 171 ASN A C 1
ATOM 1376 O O . ASN A 1 171 ? -22.598 5.079 13.811 1.00 51.59 171 ASN A O 1
ATOM 1380 N N . ALA A 1 172 ? -22.125 6.674 12.298 1.00 48.25 172 ALA A N 1
ATOM 1381 C CA . ALA A 1 172 ? -20.692 6.380 12.129 1.00 48.25 172 ALA A CA 1
ATOM 1382 C C . ALA A 1 172 ? -19.906 6.170 13.449 1.00 48.25 172 ALA A C 1
ATOM 1384 O O . ALA A 1 172 ? -18.846 5.552 13.463 1.00 48.25 172 ALA A O 1
ATOM 1385 N N . ILE A 1 173 ? -20.453 6.647 14.572 1.00 52.81 173 ILE A N 1
ATOM 1386 C CA . ILE A 1 173 ? -19.923 6.504 15.931 1.00 52.81 173 ILE A CA 1
ATOM 1387 C C . ILE A 1 173 ? -20.079 5.072 16.483 1.00 52.81 173 ILE A C 1
ATOM 1389 O O . ILE A 1 173 ? -19.193 4.600 17.195 1.00 52.81 173 ILE A O 1
ATOM 1393 N N . SER A 1 174 ? -21.169 4.355 16.174 1.00 49.16 174 SER A N 1
ATOM 1394 C CA . SER A 1 174 ? -21.394 2.997 16.700 1.00 49.16 174 SER A CA 1
ATOM 1395 C C . SER A 1 174 ? -20.431 1.988 16.068 1.00 49.16 174 SER A C 1
ATOM 1397 O O . SER A 1 174 ? -19.819 1.195 16.784 1.00 49.16 174 SER A O 1
ATOM 1399 N N . SER A 1 175 ? -20.202 2.072 14.754 1.00 49.62 175 SER A N 1
ATOM 1400 C CA . SER A 1 175 ? -19.279 1.193 14.021 1.00 49.62 175 SER A CA 1
ATOM 1401 C C . SER A 1 175 ? -17.825 1.333 14.477 1.00 49.62 175 SER A C 1
ATOM 1403 O O . SER A 1 175 ? -17.090 0.349 14.510 1.00 49.62 175 SER A O 1
ATOM 1405 N N . GLN A 1 176 ? -17.412 2.537 14.879 1.00 50.78 176 GLN A N 1
ATOM 1406 C CA . GLN A 1 176 ? -16.031 2.831 15.275 1.00 50.78 176 GLN A CA 1
ATOM 1407 C C . GLN A 1 176 ? -15.672 2.269 16.664 1.00 50.78 176 GLN A C 1
ATOM 1409 O O . GLN A 1 176 ? -14.504 2.013 16.948 1.00 50.78 176 GLN A O 1
ATOM 1414 N N . PHE A 1 177 ? -16.673 2.035 17.519 1.00 49.47 177 PHE A N 1
ATOM 1415 C CA . PHE A 1 177 ? -16.491 1.510 18.877 1.00 49.47 177 PHE A CA 1
ATOM 1416 C C . PHE A 1 177 ? -16.718 0.000 18.997 1.00 49.47 177 PHE A C 1
ATOM 1418 O O . PHE A 1 177 ? -16.173 -0.616 19.906 1.00 49.47 177 PHE A O 1
ATOM 1425 N N . VAL A 1 178 ? -17.481 -0.621 18.090 1.00 46.31 178 VAL A N 1
ATOM 1426 C CA . VAL A 1 178 ? -17.707 -2.081 18.106 1.00 46.31 178 VAL A CA 1
ATOM 1427 C C . VAL A 1 178 ? -16.414 -2.865 17.815 1.00 46.31 178 VAL A C 1
ATOM 1429 O O . VAL A 1 178 ? -16.266 -3.985 18.303 1.00 46.31 178 VAL A O 1
ATOM 1432 N N . GLY A 1 179 ? -15.463 -2.266 17.082 1.00 40.50 179 GLY A N 1
ATOM 1433 C CA . GLY A 1 179 ? -14.169 -2.874 16.741 1.00 40.50 179 GLY A CA 1
ATOM 1434 C C . GLY A 1 179 ? -13.050 -2.688 17.775 1.00 40.50 179 GLY A C 1
ATOM 1435 O O . GLY A 1 179 ? -12.111 -3.477 17.787 1.00 40.50 179 GLY A O 1
ATOM 1436 N N . ASN A 1 180 ? -13.147 -1.695 18.666 1.00 39.97 180 ASN A N 1
ATOM 1437 C CA . ASN A 1 180 ? -12.180 -1.500 19.749 1.00 39.97 180 ASN A CA 1
ATOM 1438 C C . ASN A 1 180 ? -12.720 -2.133 21.035 1.00 39.97 180 ASN A C 1
ATOM 1440 O O . ASN A 1 180 ? -13.895 -2.011 21.361 1.00 39.97 180 ASN A O 1
ATOM 1444 N N . SER A 1 181 ? -11.859 -2.786 21.808 1.00 38.72 181 SER A N 1
ATOM 1445 C CA . SER A 1 181 ? -12.146 -3.526 23.049 1.00 38.72 181 SER A CA 1
ATOM 1446 C C . SER A 1 181 ? -12.751 -2.704 24.212 1.00 38.72 181 SER A C 1
ATOM 1448 O O . SER A 1 181 ? -12.798 -3.172 25.347 1.00 38.72 181 SER A O 1
ATOM 1450 N N . GLN A 1 182 ? -13.298 -1.513 23.956 1.00 45.88 182 GLN A N 1
ATOM 1451 C CA . GLN A 1 182 ? -14.097 -0.722 24.894 1.00 45.88 182 GLN A CA 1
ATOM 1452 C C . GLN A 1 182 ? -15.581 -1.094 24.786 1.00 45.88 182 GLN A C 1
ATOM 1454 O O . GLN A 1 182 ? -16.438 -0.295 24.404 1.00 45.88 182 GLN A O 1
ATOM 1459 N N . ARG A 1 183 ? -15.909 -2.339 25.144 1.00 46.56 183 ARG A N 1
ATOM 1460 C CA . ARG A 1 183 ? -17.304 -2.739 25.360 1.00 46.56 183 ARG A CA 1
ATOM 1461 C C . ARG A 1 183 ? -17.794 -2.091 26.656 1.00 46.56 183 ARG A C 1
ATOM 1463 O O . ARG A 1 183 ? -17.546 -2.612 27.741 1.00 46.56 183 ARG A O 1
ATOM 1470 N N . PHE A 1 184 ? -18.497 -0.963 26.562 1.00 51.78 184 PHE A N 1
ATOM 1471 C CA . PHE A 1 184 ? -19.265 -0.457 27.701 1.00 51.78 184 PHE A CA 1
ATOM 1472 C C . PHE A 1 184 ? -20.300 -1.517 28.079 1.00 51.78 184 PHE A C 1
ATOM 1474 O O . PHE A 1 184 ? -21.187 -1.837 27.289 1.00 51.78 184 PHE A O 1
ATOM 1481 N N . ALA A 1 185 ? -20.160 -2.104 29.268 1.00 53.53 185 ALA A N 1
ATOM 1482 C CA . ALA A 1 185 ? -21.076 -3.141 29.716 1.00 53.53 185 ALA A CA 1
ATOM 1483 C C . ALA A 1 185 ? -22.524 -2.611 29.725 1.00 53.53 185 ALA A C 1
ATOM 1485 O O . ALA A 1 185 ? -22.774 -1.441 30.023 1.00 53.53 185 ALA A O 1
ATOM 1486 N N . LYS A 1 186 ? -23.475 -3.476 29.357 1.00 55.38 186 LYS A N 1
ATOM 1487 C CA . LYS A 1 186 ? -24.910 -3.162 29.380 1.00 55.38 186 LYS A CA 1
ATOM 1488 C C . LYS A 1 186 ? -25.329 -2.830 30.816 1.00 55.38 186 LYS A C 1
ATOM 1490 O O . LYS A 1 186 ? -24.842 -3.470 31.747 1.00 55.38 186 LYS A O 1
ATOM 1495 N N . ASN A 1 187 ? -26.248 -1.879 30.981 1.00 58.19 187 ASN A N 1
ATOM 1496 C CA . ASN A 1 187 ? -26.718 -1.396 32.282 1.00 58.19 187 ASN A CA 1
ATOM 1497 C C . ASN A 1 187 ? -25.570 -0.818 33.127 1.00 58.19 187 ASN A C 1
ATOM 1499 O O . ASN A 1 187 ? -25.356 -1.235 34.263 1.00 58.19 187 ASN A O 1
ATOM 1503 N N . CYS A 1 188 ? -24.820 0.127 32.560 1.00 60.19 188 CYS A N 1
ATOM 1504 C CA . CYS A 1 188 ? -23.743 0.835 33.256 1.00 60.19 188 CYS A CA 1
ATOM 1505 C C . CYS A 1 188 ? -24.006 2.336 33.295 1.00 60.19 188 CYS A C 1
ATOM 1507 O O . CYS A 1 188 ? -24.539 2.907 32.340 1.00 60.19 188 CYS A O 1
ATOM 1509 N N . VAL A 1 189 ? -23.561 2.968 34.380 1.00 54.06 189 VAL A N 1
ATOM 1510 C CA . VAL A 1 189 ? -23.546 4.424 34.545 1.00 54.06 189 VAL A CA 1
ATOM 1511 C C . VAL A 1 189 ? -22.110 4.914 34.338 1.00 54.06 189 VAL A C 1
ATOM 1513 O O . VAL A 1 189 ? -21.291 4.742 35.242 1.00 54.06 189 VAL A O 1
ATOM 1516 N N . PRO A 1 190 ? -21.747 5.441 33.155 1.00 55.03 190 PRO A N 1
ATOM 1517 C CA . PRO A 1 190 ? -20.467 6.116 32.973 1.00 55.03 190 PRO A CA 1
ATOM 1518 C C . PRO A 1 190 ? -20.437 7.467 33.705 1.00 55.03 190 PRO A C 1
ATOM 1520 O O . PRO A 1 190 ? -21.350 8.280 33.547 1.00 55.03 190 PRO A O 1
ATOM 1523 N N . THR A 1 191 ? -19.357 7.722 34.447 1.00 42.88 191 THR A N 1
ATOM 1524 C CA . THR A 1 191 ? -18.986 9.048 34.969 1.00 42.88 191 THR A CA 1
ATOM 1525 C C . THR A 1 191 ? -17.683 9.518 34.318 1.00 42.88 191 THR A C 1
ATOM 1527 O O . THR A 1 191 ? -16.760 8.711 34.155 1.00 42.88 191 THR A O 1
ATOM 1530 N N . PRO A 1 192 ? -17.560 10.800 33.933 1.00 39.69 192 PRO A N 1
ATOM 1531 C CA . PRO A 1 192 ? -16.299 11.343 33.462 1.00 39.69 192 PRO A CA 1
ATOM 1532 C C . PRO A 1 192 ? -15.395 11.610 34.672 1.00 39.69 192 PRO A C 1
ATOM 1534 O O . PRO A 1 192 ? -15.497 12.639 35.331 1.00 39.69 192 PRO A O 1
ATOM 1537 N N . ILE A 1 193 ? -14.482 10.691 34.983 1.00 37.41 193 ILE A N 1
ATOM 1538 C CA . ILE A 1 193 ? -13.308 11.040 35.789 1.00 37.41 193 ILE A CA 1
ATOM 1539 C C . ILE A 1 193 ? -12.230 11.444 34.791 1.00 37.41 193 ILE A C 1
ATOM 1541 O O . ILE A 1 193 ? -12.012 10.732 33.813 1.00 37.41 193 ILE A O 1
ATOM 1545 N N . LYS A 1 194 ? -11.577 12.588 35.030 1.00 38.88 194 LYS A N 1
ATOM 1546 C CA . LYS A 1 194 ? -10.682 13.349 34.131 1.00 38.88 194 LYS A CA 1
ATOM 1547 C C . LYS A 1 194 ? -9.586 12.570 33.366 1.00 38.88 194 LYS A C 1
ATOM 1549 O O . LYS A 1 194 ? -8.872 13.191 32.588 1.00 38.88 194 LYS A O 1
ATOM 1554 N N . ARG A 1 195 ? -9.449 11.246 33.517 1.00 37.38 195 ARG A N 1
ATOM 1555 C CA . ARG A 1 195 ? -8.584 10.379 32.693 1.00 37.38 195 ARG A CA 1
ATOM 1556 C C . ARG A 1 195 ? -9.131 8.969 32.360 1.00 37.38 195 ARG A C 1
ATOM 1558 O O . ARG A 1 195 ? -8.408 8.218 31.715 1.00 37.38 195 ARG A O 1
ATOM 1565 N N . ALA A 1 196 ? -10.365 8.587 32.724 1.00 34.38 196 ALA A N 1
ATOM 1566 C CA . ALA A 1 196 ? -10.953 7.289 32.338 1.00 34.38 196 ALA A CA 1
ATOM 1567 C C . ALA A 1 196 ? -12.481 7.213 32.555 1.00 34.38 196 ALA A C 1
ATOM 1569 O O . ALA A 1 196 ? -12.998 7.706 33.555 1.00 34.38 196 ALA A O 1
ATOM 1570 N N . LEU A 1 197 ? -13.190 6.515 31.655 1.00 35.81 197 LEU A N 1
ATOM 1571 C CA . LEU A 1 197 ? -14.569 6.052 31.858 1.00 35.81 197 LEU A CA 1
ATOM 1572 C C . LEU A 1 197 ? -14.527 4.641 32.464 1.00 35.81 197 LEU A C 1
ATOM 1574 O O . LEU A 1 197 ? -14.190 3.684 31.767 1.00 35.81 197 LEU A O 1
ATOM 1578 N N . LEU A 1 198 ? -14.871 4.493 33.745 1.00 36.22 198 LEU A N 1
ATOM 1579 C CA . LEU A 1 198 ? -15.021 3.178 34.375 1.00 36.22 198 LEU A CA 1
ATOM 1580 C C . LEU A 1 198 ? -16.488 2.721 34.300 1.00 36.22 198 LEU A C 1
ATOM 1582 O O . LEU A 1 198 ? -17.369 3.421 34.801 1.00 36.22 198 LEU A O 1
ATOM 1586 N N . PRO A 1 199 ? -16.793 1.554 33.701 1.00 41.97 199 PRO A N 1
ATOM 1587 C CA . PRO A 1 199 ? -18.140 1.003 33.732 1.00 41.97 199 PRO A CA 1
ATOM 1588 C C . PRO A 1 199 ? -18.421 0.367 35.102 1.00 41.97 199 PRO A C 1
ATOM 1590 O O . PRO A 1 199 ? -17.888 -0.695 35.427 1.00 41.97 199 PRO A O 1
ATOM 1593 N N . PHE A 1 200 ? -19.312 0.962 35.896 1.00 44.72 200 PHE A N 1
ATOM 1594 C CA . PHE A 1 200 ? -19.923 0.252 37.023 1.00 44.72 200 PHE A CA 1
ATOM 1595 C C . PHE A 1 200 ? -21.017 -0.685 36.497 1.00 44.72 200 PHE A C 1
ATOM 1597 O O . PHE A 1 200 ? -22.111 -0.243 36.149 1.00 44.72 200 PHE A O 1
ATOM 1604 N N . SER A 1 201 ? -20.708 -1.984 36.418 1.00 42.00 201 SER A N 1
ATOM 1605 C CA . SER A 1 201 ? -21.651 -3.022 35.983 1.00 42.00 201 SER A CA 1
ATOM 1606 C C . SER A 1 201 ? -22.696 -3.317 37.057 1.00 42.00 201 SER A C 1
ATOM 1608 O O . SER A 1 201 ? -22.372 -3.866 38.112 1.00 42.00 201 SER A O 1
ATOM 1610 N N . ILE A 1 202 ? -23.964 -3.023 36.754 1.00 51.66 202 ILE A N 1
ATOM 1611 C CA . ILE A 1 202 ? -25.116 -3.388 37.597 1.00 51.66 202 ILE A CA 1
ATOM 1612 C C . ILE A 1 202 ? -25.235 -4.921 37.737 1.00 51.66 202 ILE A C 1
ATOM 1614 O O . ILE A 1 202 ? -25.615 -5.427 38.793 1.00 51.66 202 ILE A O 1
ATOM 1618 N N . ALA A 1 203 ? -24.834 -5.687 36.715 1.00 45.81 203 ALA A N 1
ATOM 1619 C CA . ALA A 1 203 ? -24.920 -7.151 36.717 1.00 45.81 203 ALA A CA 1
ATOM 1620 C C . ALA A 1 203 ? -23.976 -7.816 37.737 1.00 45.81 203 ALA A C 1
ATOM 1622 O O . ALA A 1 203 ? -24.350 -8.797 38.378 1.00 45.81 203 ALA A O 1
ATOM 1623 N N . LYS A 1 204 ? -22.779 -7.249 37.954 1.00 44.25 204 LYS A N 1
ATOM 1624 C CA . LYS A 1 204 ? -21.803 -7.772 38.933 1.00 44.25 204 LYS A CA 1
ATOM 1625 C C . LYS A 1 204 ? -22.271 -7.590 40.386 1.00 44.25 204 LYS A C 1
ATOM 1627 O O . LYS A 1 204 ? -21.748 -8.240 41.287 1.00 44.25 204 LYS A O 1
ATOM 1632 N N . TRP A 1 205 ? -23.262 -6.724 40.612 1.00 44.50 205 TRP A N 1
ATOM 1633 C CA . TRP A 1 205 ? -23.878 -6.509 41.920 1.00 44.50 205 TRP A CA 1
ATOM 1634 C C . TRP A 1 205 ? -25.047 -7.465 42.190 1.00 44.50 205 TRP A C 1
ATOM 1636 O O . TRP A 1 205 ? -25.141 -7.994 43.296 1.00 44.50 205 TRP A O 1
ATOM 1646 N N . LEU A 1 206 ? -25.888 -7.766 41.191 1.00 45.81 206 LEU A N 1
ATOM 1647 C CA . LEU A 1 206 ? -27.005 -8.706 41.369 1.00 45.81 206 LEU A CA 1
ATOM 1648 C C . LEU A 1 206 ? -26.526 -10.107 41.789 1.00 45.81 206 LEU A C 1
ATOM 1650 O O . LEU A 1 206 ? -27.131 -10.706 42.674 1.00 45.81 206 LEU A O 1
ATOM 1654 N N . SER A 1 207 ? -25.391 -10.582 41.259 1.00 41.31 207 SER A N 1
ATOM 1655 C CA . SER A 1 207 ? -24.818 -11.878 41.666 1.00 41.31 207 SER A CA 1
ATOM 1656 C C . SER A 1 207 ? -24.144 -11.856 43.047 1.00 41.31 207 SER A C 1
ATOM 1658 O O . SER A 1 207 ? -23.952 -12.909 43.643 1.00 41.31 207 SER A O 1
ATOM 1660 N N . ARG A 1 208 ? -23.772 -10.681 43.575 1.00 41.09 208 ARG A N 1
ATOM 1661 C CA . ARG A 1 208 ? -23.246 -10.552 44.946 1.00 41.09 208 ARG A CA 1
ATOM 1662 C C . ARG A 1 208 ? -24.359 -10.408 45.980 1.00 41.09 208 ARG A C 1
ATOM 1664 O O . ARG A 1 208 ? -24.149 -10.764 47.133 1.00 41.09 208 ARG A O 1
ATOM 1671 N N . ARG A 1 209 ? -25.545 -9.937 45.579 1.00 44.09 209 ARG A N 1
ATOM 1672 C CA . ARG A 1 209 ? -26.707 -9.808 46.470 1.00 44.09 209 ARG A CA 1
ATOM 1673 C C . ARG A 1 209 ? -27.360 -11.153 46.790 1.00 44.09 209 ARG A C 1
ATOM 1675 O O . ARG A 1 209 ? -27.817 -11.322 47.910 1.00 44.09 209 ARG A O 1
ATOM 1682 N N . SER A 1 210 ? -27.348 -12.118 45.865 1.00 45.41 210 SER A N 1
ATOM 1683 C CA . SER A 1 210 ? -27.782 -13.491 46.173 1.00 45.41 210 SER 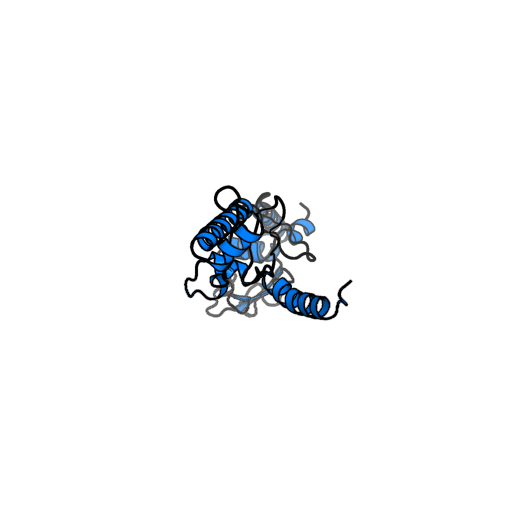A CA 1
ATOM 1684 C C . SER A 1 210 ? -26.867 -14.160 47.203 1.00 45.41 210 SER A C 1
ATOM 1686 O O . SER A 1 210 ? -27.359 -14.802 48.121 1.00 45.41 210 SER A O 1
ATOM 1688 N N . ILE A 1 211 ? -25.552 -13.936 47.110 1.00 46.12 211 ILE A N 1
ATOM 1689 C CA . ILE A 1 211 ? -24.560 -14.485 48.050 1.00 46.12 211 ILE A CA 1
ATOM 1690 C C . ILE A 1 211 ? -24.642 -13.789 49.420 1.00 46.12 211 ILE A C 1
ATOM 1692 O O . ILE A 1 211 ? -24.618 -14.455 50.449 1.00 46.12 211 ILE A O 1
ATOM 1696 N N . LEU A 1 212 ? -24.798 -12.460 49.456 1.00 44.59 212 LEU A N 1
ATOM 1697 C CA . LEU A 1 212 ? -24.946 -11.710 50.712 1.00 44.59 212 LEU A CA 1
ATOM 1698 C C . LEU A 1 212 ? -26.283 -11.984 51.417 1.00 44.59 212 LEU A C 1
ATOM 1700 O O . LEU A 1 212 ? -26.303 -12.089 52.638 1.00 44.59 212 LEU A O 1
ATOM 1704 N N . ASN A 1 213 ? -27.382 -12.166 50.675 1.00 49.84 213 ASN A N 1
ATOM 1705 C CA . ASN A 1 213 ? -28.664 -12.558 51.268 1.00 49.84 213 ASN A CA 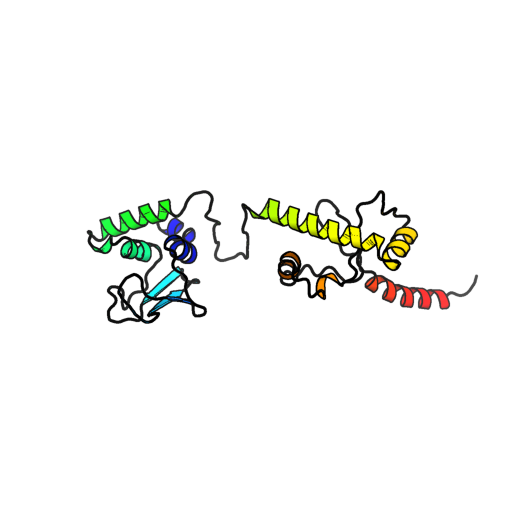1
ATOM 1706 C C . ASN A 1 213 ? -28.644 -14.012 51.780 1.00 49.84 213 ASN A C 1
ATOM 1708 O O . ASN A 1 213 ? -29.278 -14.295 52.789 1.00 49.84 213 ASN A O 1
ATOM 1712 N N . ALA A 1 214 ? -27.893 -14.914 51.133 1.00 47.97 214 ALA A N 1
ATOM 1713 C CA . ALA A 1 214 ? -27.697 -16.283 51.619 1.00 47.97 214 ALA A CA 1
ATOM 1714 C C . ALA A 1 214 ? -26.846 -16.341 52.903 1.00 47.97 214 ALA A C 1
ATOM 1716 O O . ALA A 1 214 ? -27.083 -17.189 53.756 1.00 47.97 214 ALA A O 1
ATOM 1717 N N . LEU A 1 215 ? -25.890 -15.419 53.071 1.00 45.84 215 LEU A N 1
ATOM 1718 C CA . LEU A 1 215 ? -25.094 -15.297 54.298 1.00 45.84 215 LEU A CA 1
ATOM 1719 C C . LEU A 1 215 ? -25.870 -14.626 55.445 1.00 45.84 215 LEU A C 1
ATOM 1721 O O . LEU A 1 215 ? -25.696 -15.010 56.596 1.00 45.84 215 LEU A O 1
ATOM 1725 N N . ALA A 1 216 ? -26.758 -13.673 55.145 1.00 49.06 216 ALA A N 1
ATOM 1726 C CA . ALA A 1 216 ? -27.593 -13.009 56.151 1.00 49.06 216 ALA A CA 1
ATOM 1727 C C . ALA A 1 216 ? -28.719 -13.903 56.711 1.00 49.06 216 ALA A C 1
ATOM 1729 O O . ALA A 1 216 ? -29.196 -13.653 57.812 1.00 49.06 216 ALA A O 1
ATOM 1730 N N . ALA A 1 217 ? -29.127 -14.952 55.988 1.00 50.00 217 ALA A N 1
ATOM 1731 C CA . ALA A 1 217 ? -30.154 -15.897 56.438 1.00 50.00 217 ALA A CA 1
ATOM 1732 C C . ALA A 1 217 ? -29.646 -16.955 57.443 1.00 50.00 217 ALA A C 1
ATOM 1734 O O . ALA A 1 217 ? -30.460 -17.674 58.013 1.00 50.00 217 ALA A O 1
ATOM 1735 N N . ASN A 1 218 ? -28.328 -17.045 57.671 1.00 50.47 218 ASN A N 1
ATOM 1736 C CA . ASN A 1 218 ? -27.692 -18.041 58.548 1.00 50.47 218 ASN A CA 1
ATOM 1737 C C . ASN A 1 218 ? -26.999 -17.432 59.783 1.00 50.47 218 ASN A C 1
ATOM 1739 O O . ASN A 1 218 ? -26.217 -18.112 60.446 1.00 50.47 218 ASN A O 1
ATOM 1743 N N . ALA A 1 219 ? -27.251 -16.161 60.106 1.00 42.53 219 ALA A N 1
ATOM 1744 C CA . ALA A 1 219 ? -26.729 -15.560 61.330 1.00 42.53 219 ALA A CA 1
ATOM 1745 C C . ALA A 1 219 ? -27.657 -15.896 62.519 1.00 42.53 219 ALA A C 1
ATOM 1747 O O . ALA A 1 219 ? -28.845 -15.570 62.451 1.00 42.53 219 ALA A O 1
ATOM 1748 N N . PRO A 1 220 ? -27.167 -16.543 63.595 1.00 46.03 220 PRO A N 1
ATOM 1749 C CA . PRO A 1 220 ? -27.966 -16.764 64.795 1.00 46.03 220 PRO A CA 1
ATOM 1750 C C . PRO A 1 220 ? -28.260 -15.422 65.472 1.00 46.03 220 PRO A C 1
ATOM 1752 O O . PRO A 1 220 ? -27.370 -14.587 65.628 1.00 46.03 220 PRO A O 1
ATOM 1755 N N . ALA A 1 221 ? -29.523 -15.222 65.846 1.00 45.88 221 ALA A N 1
ATOM 1756 C CA . ALA A 1 221 ? -29.971 -14.034 66.554 1.00 45.88 221 ALA A CA 1
ATOM 1757 C C . ALA A 1 221 ? -29.382 -14.018 67.972 1.00 45.88 221 ALA A C 1
ATOM 1759 O O . ALA A 1 221 ? -29.626 -14.946 68.744 1.00 45.88 221 ALA A O 1
ATOM 1760 N N . VAL A 1 222 ? -28.632 -12.964 68.293 1.00 40.56 222 VAL A N 1
ATOM 1761 C CA . VAL A 1 222 ? -28.275 -12.556 69.659 1.00 40.56 222 VAL A CA 1
ATOM 1762 C C . VAL A 1 222 ? -28.476 -11.055 69.758 1.00 40.56 222 VAL A C 1
ATOM 1764 O O . VAL A 1 222 ? -28.005 -10.353 68.832 1.00 40.56 222 VAL A O 1
#

Sequence (222 aa):
MEIQEIKQCLTMAMVLHYYGLKPDKNLRLNCPFHDDKTPSLQVYYKTHTCYCFSTNCKTHGKAIDVIDFIMYMEGFDKLSHQAAKHKAILKAKELIRPGEVGQVNPGEATKKQSTEELSRSAVLTKMFTYFKNGVHNSKPAKEYLQKRCLDFTKTEVGYNSGQFHHGKRNNAISSQFVGNSQRFAKNCVPTPIKRALLPFSIAKWLSRRSILNALAANAPAV